Protein AF-A0A5J4UL37-F1 (afdb_monomer_lite)

Sequence (236 aa):
YCIISGSLNNEKTLLFTPEIQSITAKGNKDKTGIDVELKGKSLFKCGKLFLIVSLKLQSAKNNDITSKEYPLEDVAQTWDDEETVLATIQEDDLVKKGAKLSVSVRAEIKDGSHQDAEIIGGGKNTADVEGFGKGGVTTTVLIIIIVVVVVVVLVLVIVLIIVCIYCMHKRSKVEKDESNYQAAGRSNVIESNNWDNAEQPKKKEHSSKHHYKHGQKHHKKHKKDKEMGIQKENKW

Secondary structure (DSSP, 8-state):
--------TT-SS-TT--EEEEEEEEE-TTSSSEEEEEEEE----SS-EEEEEEE--SS--S-S--EEEEEHHHHEEE--SSSEEEEEEPP-SSS-TT--EEEEEEEE-TTS-EEEPEE-TT--SEEEEES-S-----HHHHHHHHHHHHHHHHHHHHHHHHHHHHHHHHHHHHHHHHHHHHTTS---------------------------------------------------

Foldseek 3Di:
DDDQDDDDPDDPDRPQFWAWQEKEWEQPPVSQKIKMKTFTASQDPPQFKKKKKAFPDPDDDDDDCRIDIDRLNVFWPDDPDRTMTIGMGGHDPQRGALTWMKIFMWGQDPVRDTDGGHYPPPYGRMYTYHHSHDPDCPPVNVVVVVVVVVVVVVVVVVVVVVVVVVVVVVVVVVVVVVVVVVVVPDDDDDDDDDDDYDDDDDDDDDDDDDDDDDDDDDDDDDDDDDDDDDDDDDDD

Organism: NCBI:txid222440

Structure (mmCIF, N/CA/C/O backbone):
data_AF-A0A5J4UL37-F1
#
_entry.id   AF-A0A5J4UL37-F1
#
loop_
_atom_site.group_PDB
_atom_site.id
_atom_site.type_symbol
_atom_site.label_atom_id
_atom_site.label_alt_id
_atom_site.label_comp_id
_atom_site.label_asym_id
_atom_site.label_entity_id
_atom_site.label_seq_id
_atom_site.pdbx_PDB_ins_code
_atom_site.Cartn_x
_atom_site.Cartn_y
_atom_site.Cartn_z
_atom_site.occupancy
_atom_site.B_iso_or_equiv
_atom_site.auth_seq_id
_atom_site.auth_comp_id
_atom_site.auth_asym_id
_atom_site.auth_atom_id
_atom_site.pdbx_PDB_model_num
ATOM 1 N N . TYR A 1 1 ? 7.524 -5.129 -27.071 1.00 47.97 1 TYR A N 1
ATOM 2 C CA . TYR A 1 1 ? 8.971 -5.345 -26.872 1.00 47.97 1 TYR A CA 1
ATOM 3 C C . TYR A 1 1 ? 9.606 -3.980 -26.660 1.00 47.97 1 TYR A C 1
ATOM 5 O O . TYR A 1 1 ? 9.586 -3.178 -27.586 1.00 47.97 1 TYR A O 1
ATOM 13 N N . CYS A 1 2 ? 10.053 -3.664 -25.443 1.00 55.97 2 CYS A N 1
ATOM 14 C CA . CYS A 1 2 ? 10.704 -2.386 -25.154 1.00 55.97 2 CYS A CA 1
ATOM 15 C C . CYS A 1 2 ? 12.216 -2.542 -25.360 1.00 55.97 2 CYS A C 1
ATOM 17 O O . CYS A 1 2 ? 12.867 -3.312 -24.653 1.00 55.97 2 CYS A O 1
ATOM 19 N N . ILE A 1 3 ? 12.771 -1.853 -26.358 1.00 53.84 3 ILE A N 1
ATOM 20 C CA . ILE A 1 3 ? 14.215 -1.814 -26.600 1.00 53.84 3 ILE A CA 1
ATOM 21 C C . ILE A 1 3 ? 14.728 -0.513 -25.996 1.00 53.84 3 ILE A C 1
ATOM 23 O O . ILE A 1 3 ? 14.646 0.546 -26.609 1.00 53.84 3 ILE A O 1
ATOM 27 N N . ILE A 1 4 ? 15.251 -0.602 -24.777 1.00 55.03 4 ILE A N 1
ATOM 28 C CA . ILE A 1 4 ? 15.973 0.501 -24.149 1.00 55.03 4 ILE A CA 1
ATOM 29 C C . ILE A 1 4 ? 17.402 0.466 -24.697 1.00 55.03 4 ILE A C 1
ATOM 31 O O . ILE A 1 4 ? 18.249 -0.287 -24.215 1.00 55.03 4 ILE A O 1
ATOM 35 N N . SER A 1 5 ? 17.650 1.219 -25.767 1.00 48.94 5 SER A N 1
ATOM 36 C CA . SER A 1 5 ? 18.963 1.322 -26.404 1.00 48.94 5 SER A CA 1
ATOM 37 C C . SER A 1 5 ? 19.707 2.562 -25.918 1.00 48.94 5 SER A C 1
ATOM 39 O O . SER A 1 5 ? 19.214 3.678 -26.051 1.00 48.94 5 SER A O 1
ATOM 41 N N . GLY A 1 6 ? 20.922 2.365 -25.412 1.00 49.44 6 GLY A N 1
ATOM 42 C CA . GLY A 1 6 ? 21.831 3.436 -25.028 1.00 49.44 6 GLY A CA 1
ATOM 43 C C . GLY A 1 6 ? 23.279 2.942 -25.039 1.00 49.44 6 GLY A C 1
ATOM 44 O O . GLY A 1 6 ? 23.558 1.813 -24.636 1.00 49.44 6 GLY A O 1
ATOM 45 N N . SER A 1 7 ? 24.195 3.770 -25.541 1.00 42.91 7 SER A N 1
ATOM 46 C CA . SER A 1 7 ? 25.618 3.448 -25.690 1.00 42.91 7 SER A CA 1
ATOM 47 C C . SER A 1 7 ? 26.419 3.960 -24.495 1.00 42.91 7 SER A C 1
ATOM 49 O O . SER A 1 7 ? 26.723 5.147 -24.457 1.00 42.91 7 SER A O 1
ATOM 51 N N . LEU A 1 8 ? 26.857 3.072 -23.600 1.00 47.44 8 LEU A N 1
ATOM 52 C CA . LEU A 1 8 ? 28.073 3.264 -22.802 1.00 47.44 8 LEU A CA 1
ATOM 53 C C . LEU A 1 8 ? 28.750 1.903 -22.636 1.00 47.44 8 LEU A C 1
ATOM 55 O O . LEU A 1 8 ? 28.353 1.071 -21.827 1.00 47.44 8 LEU A O 1
ATOM 59 N N . ASN A 1 9 ? 29.772 1.671 -23.452 1.00 45.62 9 ASN A N 1
ATOM 60 C CA . ASN A 1 9 ? 30.483 0.402 -23.599 1.00 45.62 9 ASN A CA 1
ATOM 61 C C . ASN A 1 9 ? 31.301 -0.013 -22.348 1.00 45.62 9 ASN A C 1
ATOM 63 O O . ASN A 1 9 ? 32.198 -0.838 -22.479 1.00 45.62 9 ASN A O 1
ATOM 67 N N . ASN A 1 10 ? 31.062 0.581 -21.164 1.00 43.81 10 ASN A N 1
ATOM 68 C CA . ASN A 1 10 ? 31.896 0.357 -19.976 1.00 43.81 10 ASN A CA 1
ATOM 69 C C . ASN A 1 10 ? 31.301 0.706 -18.590 1.00 43.81 10 ASN A C 1
ATOM 71 O O . ASN A 1 10 ? 32.044 0.661 -17.612 1.00 43.81 10 ASN A O 1
ATOM 75 N N . GLU A 1 11 ? 30.006 1.015 -18.443 1.00 45.88 11 GLU A N 1
ATOM 76 C CA . GLU A 1 11 ? 29.417 1.297 -17.116 1.00 45.88 11 GLU A CA 1
ATOM 77 C C . GLU A 1 11 ? 28.340 0.273 -16.723 1.00 45.88 11 GLU A C 1
ATOM 79 O O . GLU A 1 11 ? 27.574 -0.218 -17.552 1.00 45.88 11 GLU A O 1
ATOM 84 N N . LYS A 1 12 ? 28.326 -0.105 -15.434 1.00 49.06 12 LYS A N 1
ATOM 85 C CA . LYS A 1 12 ? 27.446 -1.140 -14.849 1.00 49.06 12 LYS A CA 1
ATOM 86 C C . LYS A 1 12 ? 25.960 -0.763 -14.841 1.00 49.06 12 LYS A C 1
ATOM 88 O O . LYS A 1 12 ? 25.127 -1.616 -14.543 1.00 49.06 12 LYS A O 1
ATOM 93 N N . THR A 1 13 ? 25.628 0.479 -15.153 1.00 46.44 13 THR A N 1
ATOM 94 C CA . THR A 1 13 ? 24.283 1.043 -15.092 1.00 46.44 13 THR A CA 1
ATOM 95 C C . THR A 1 13 ? 23.696 1.137 -16.496 1.00 46.44 13 THR A C 1
ATOM 97 O O . THR A 1 13 ? 24.298 1.671 -17.426 1.00 46.44 13 THR A O 1
ATOM 100 N N . LEU A 1 14 ? 22.503 0.569 -16.676 1.00 53.59 14 LEU A N 1
ATOM 101 C CA . LEU A 1 14 ? 21.686 0.846 -17.852 1.00 53.59 14 LEU A CA 1
ATOM 102 C C . LEU A 1 14 ? 21.426 2.360 -17.887 1.00 53.59 14 LEU A C 1
ATOM 104 O O . LEU A 1 14 ? 21.155 2.952 -16.850 1.00 53.59 14 LEU A O 1
ATOM 108 N N . LEU A 1 15 ? 21.465 2.985 -19.067 1.00 57.72 15 LEU A N 1
ATOM 109 C CA . LEU A 1 15 ? 21.210 4.431 -19.227 1.00 57.72 15 LEU A CA 1
ATOM 110 C C . LEU A 1 15 ? 19.824 4.888 -18.722 1.00 57.72 15 LEU A C 1
ATOM 112 O O . LEU A 1 15 ? 19.568 6.082 -18.650 1.00 57.72 15 LEU A O 1
ATOM 116 N N . PHE A 1 16 ? 18.948 3.945 -18.367 1.00 66.25 16 PHE A N 1
ATOM 117 C CA . PHE A 1 16 ? 17.585 4.179 -17.903 1.00 66.25 16 PHE A CA 1
ATOM 118 C C . PHE A 1 16 ? 17.247 3.228 -16.746 1.00 66.25 16 PHE A C 1
ATOM 120 O O . PHE A 1 16 ? 16.324 2.417 -16.836 1.00 66.25 16 PHE A O 1
ATOM 127 N N . THR A 1 17 ? 18.050 3.264 -15.680 1.00 76.12 17 THR A N 1
ATOM 128 C CA . THR A 1 17 ? 17.689 2.610 -14.417 1.00 76.12 17 THR A CA 1
ATOM 129 C C . THR A 1 17 ? 16.525 3.384 -13.783 1.00 76.12 17 THR A C 1
ATOM 131 O O . THR A 1 17 ? 16.619 4.607 -13.667 1.00 76.12 17 THR A O 1
ATOM 134 N N . PRO A 1 18 ? 15.422 2.720 -13.398 1.00 85.25 18 PRO A N 1
ATOM 135 C CA . PRO A 1 18 ? 14.328 3.381 -12.700 1.00 85.25 18 PRO A CA 1
ATOM 136 C C . PRO A 1 18 ? 14.803 3.848 -11.322 1.00 85.25 18 PRO A C 1
ATOM 138 O O . PRO A 1 18 ? 15.295 3.059 -10.513 1.00 85.25 18 PRO A O 1
ATOM 141 N N . GLU A 1 19 ? 14.625 5.137 -11.064 1.00 88.00 19 GLU A N 1
ATOM 142 C CA . GLU A 1 19 ? 15.044 5.800 -9.835 1.00 88.00 19 GLU A CA 1
ATOM 143 C C . GLU A 1 19 ? 13.814 6.121 -8.991 1.00 88.00 19 GLU A C 1
ATOM 145 O O . GLU A 1 19 ? 12.993 6.960 -9.354 1.00 88.00 19 GLU A O 1
ATOM 150 N N . ILE A 1 20 ? 13.675 5.472 -7.841 1.00 91.56 20 ILE A N 1
ATOM 151 C CA . ILE A 1 20 ? 12.533 5.639 -6.952 1.00 91.56 20 ILE A CA 1
ATOM 152 C C . ILE A 1 20 ? 12.797 6.776 -5.970 1.00 91.56 20 ILE A C 1
ATOM 154 O O . ILE A 1 20 ? 13.719 6.741 -5.152 1.00 91.56 20 ILE A O 1
ATOM 158 N N . GLN A 1 21 ? 11.936 7.786 -6.016 1.00 92.88 21 GLN A N 1
ATOM 159 C CA . GLN A 1 21 ? 11.920 8.881 -5.054 1.00 92.88 21 GLN A CA 1
ATOM 160 C C . GLN A 1 21 ? 11.052 8.533 -3.845 1.00 92.88 21 GLN A C 1
ATOM 162 O O . GLN A 1 21 ? 11.443 8.743 -2.696 1.00 92.88 21 GLN A O 1
ATOM 167 N N . SER A 1 22 ? 9.854 8.003 -4.088 1.00 92.94 22 SER A N 1
ATOM 168 C CA . SER A 1 22 ? 8.949 7.605 -3.016 1.00 92.94 22 SER A CA 1
ATOM 169 C C . SER A 1 22 ? 7.975 6.535 -3.469 1.00 92.94 22 SER A C 1
ATOM 171 O O . SER A 1 22 ? 7.549 6.505 -4.619 1.00 92.94 22 SER A O 1
ATOM 173 N N . ILE A 1 23 ? 7.590 5.695 -2.518 1.00 95.25 23 ILE A N 1
ATOM 174 C CA . ILE A 1 23 ? 6.468 4.777 -2.633 1.00 95.25 23 ILE A CA 1
ATOM 175 C C . ILE A 1 23 ? 5.531 5.022 -1.455 1.00 95.25 23 ILE A C 1
ATOM 177 O O . ILE A 1 23 ? 5.975 5.189 -0.315 1.00 95.25 23 ILE A O 1
ATOM 181 N N . THR A 1 24 ? 4.230 5.020 -1.720 1.00 94.81 24 THR A N 1
ATOM 182 C CA . THR A 1 24 ? 3.205 4.923 -0.681 1.00 94.81 24 THR A CA 1
ATOM 183 C C . THR A 1 24 ? 2.296 3.740 -0.974 1.00 94.81 24 THR A C 1
ATOM 185 O O . THR A 1 24 ? 2.031 3.431 -2.132 1.00 94.81 24 THR A O 1
ATOM 188 N N . ALA A 1 25 ? 1.851 3.055 0.078 1.00 94.50 25 ALA A N 1
ATOM 189 C CA . ALA A 1 25 ? 0.970 1.903 -0.034 1.00 94.50 25 ALA A CA 1
ATOM 190 C C . ALA A 1 25 ? -0.155 2.020 0.997 1.00 94.50 25 ALA A C 1
ATOM 192 O O . ALA A 1 25 ? 0.091 2.154 2.198 1.00 94.50 25 ALA A O 1
ATOM 193 N N . LYS A 1 26 ? -1.403 1.982 0.534 1.00 93.31 26 LYS A N 1
ATOM 194 C CA . LYS A 1 26 ? -2.593 2.118 1.378 1.00 93.31 26 LYS A CA 1
ATOM 195 C C . LYS A 1 26 ? -3.587 1.026 1.034 1.00 93.31 26 LYS A C 1
ATOM 197 O O . LYS A 1 26 ? -3.738 0.667 -0.122 1.00 93.31 26 LYS A O 1
ATOM 202 N N . GLY A 1 27 ? -4.292 0.507 2.028 1.00 90.75 27 GLY A N 1
ATOM 203 C CA . GLY A 1 27 ? -5.452 -0.335 1.780 1.00 90.75 27 GLY A CA 1
ATOM 204 C C . GLY A 1 27 ? -6.490 0.451 0.981 1.00 90.75 27 GLY A C 1
ATOM 205 O O . GLY A 1 27 ? -6.774 1.605 1.317 1.00 90.75 27 GLY A O 1
ATOM 206 N N . ASN A 1 28 ? -7.053 -0.179 -0.047 1.00 86.31 28 ASN A N 1
ATOM 207 C CA . ASN A 1 28 ? -8.125 0.394 -0.853 1.00 86.31 28 ASN A CA 1
ATOM 208 C C . ASN A 1 28 ? -9.377 0.683 0.005 1.00 86.31 28 ASN A C 1
ATOM 210 O O . ASN A 1 28 ? -9.437 0.350 1.194 1.00 86.31 28 ASN A O 1
ATOM 214 N N . LYS A 1 29 ? -10.410 1.299 -0.584 1.00 83.81 29 LYS A N 1
ATOM 215 C CA . LYS A 1 29 ? -11.636 1.703 0.142 1.00 83.81 29 LYS A CA 1
ATOM 216 C C . LYS A 1 29 ? -12.253 0.569 0.975 1.00 83.81 29 LYS A C 1
ATOM 218 O O . LYS A 1 29 ? -12.657 0.803 2.116 1.00 83.81 29 LYS A O 1
ATOM 223 N N . ASP A 1 30 ? -12.252 -0.650 0.441 1.00 79.62 30 ASP A N 1
ATOM 224 C CA . ASP A 1 30 ? -12.818 -1.839 1.092 1.00 79.62 30 ASP A CA 1
ATOM 225 C C . ASP A 1 30 ? -11.850 -2.520 2.074 1.00 79.62 30 ASP A C 1
ATOM 227 O O . ASP A 1 30 ? -12.243 -3.376 2.878 1.00 79.62 30 ASP A O 1
ATOM 231 N N . LYS A 1 31 ? -10.588 -2.074 2.085 1.00 81.56 31 LYS A N 1
ATOM 232 C CA . LYS A 1 31 ? -9.477 -2.614 2.873 1.00 81.56 31 LYS A CA 1
ATOM 233 C C . LYS A 1 31 ? -9.237 -4.091 2.589 1.00 81.56 31 LYS A C 1
ATOM 235 O O . LYS A 1 31 ? -8.896 -4.842 3.505 1.00 81.56 31 LYS A O 1
ATOM 240 N N . THR A 1 32 ? -9.407 -4.489 1.337 1.00 84.81 32 THR A N 1
ATOM 241 C CA . THR A 1 32 ? -9.150 -5.845 0.843 1.00 84.81 32 THR A CA 1
ATOM 242 C C . THR A 1 32 ? -7.987 -5.884 -0.147 1.00 84.81 32 THR A C 1
ATOM 244 O O . THR A 1 32 ? -7.226 -6.839 -0.119 1.00 84.81 32 THR A O 1
ATOM 247 N N . GLY A 1 33 ? -7.786 -4.816 -0.926 1.00 91.06 33 GLY A N 1
ATOM 248 C CA . GLY A 1 33 ? -6.657 -4.616 -1.844 1.00 91.06 33 GLY A CA 1
ATOM 249 C C . GLY A 1 33 ? -5.735 -3.466 -1.421 1.00 91.06 33 GLY A C 1
ATOM 250 O O . GLY A 1 33 ? -5.982 -2.808 -0.408 1.00 91.06 33 GLY A O 1
ATOM 251 N N . ILE A 1 34 ? -4.679 -3.211 -2.194 1.00 94.50 34 ILE A N 1
ATOM 252 C CA . ILE A 1 34 ? -3.664 -2.175 -1.941 1.00 94.50 34 ILE A CA 1
ATOM 253 C C . ILE A 1 34 ? -3.646 -1.189 -3.104 1.00 94.50 34 ILE A C 1
ATOM 255 O O . ILE A 1 34 ? -3.433 -1.600 -4.238 1.00 94.50 34 ILE A O 1
ATOM 259 N N . ASP A 1 35 ? -3.777 0.097 -2.807 1.00 95.81 35 ASP A N 1
ATOM 260 C CA . ASP A 1 35 ? -3.468 1.192 -3.718 1.00 95.81 35 ASP A CA 1
ATOM 261 C C . ASP A 1 35 ? -2.029 1.662 -3.465 1.00 95.81 35 ASP A C 1
ATOM 263 O O . ASP A 1 35 ? -1.637 1.954 -2.327 1.00 95.81 35 ASP A O 1
ATOM 267 N N . VAL A 1 36 ? -1.233 1.702 -4.529 1.00 96.44 36 VAL A N 1
ATOM 268 C CA . VAL A 1 36 ? 0.184 2.063 -4.524 1.00 96.44 36 VAL A CA 1
ATOM 269 C C . VAL A 1 36 ? 0.382 3.297 -5.392 1.00 96.44 36 VAL A C 1
ATOM 271 O O . VAL A 1 36 ? -0.045 3.331 -6.542 1.00 96.44 36 VAL A O 1
ATOM 274 N N . GLU A 1 37 ? 1.061 4.298 -4.843 1.00 95.75 37 GLU A N 1
ATOM 275 C CA . GLU A 1 37 ? 1.539 5.466 -5.586 1.00 95.75 37 GLU A CA 1
ATOM 276 C C . GLU A 1 37 ? 3.065 5.432 -5.579 1.00 95.75 37 GLU A C 1
ATOM 278 O O . GLU A 1 37 ? 3.693 5.459 -4.514 1.00 95.75 37 GLU A O 1
ATOM 283 N N . LEU A 1 38 ? 3.648 5.351 -6.771 1.00 94.50 38 LEU A N 1
ATOM 284 C CA . LEU A 1 38 ? 5.082 5.351 -7.001 1.00 94.50 38 LEU A CA 1
ATOM 285 C C . LEU A 1 38 ? 5.480 6.665 -7.664 1.00 94.50 38 LEU A C 1
ATOM 287 O O . LEU A 1 38 ? 4.873 7.050 -8.658 1.00 94.50 38 LEU A O 1
ATOM 291 N N . LYS A 1 39 ? 6.513 7.322 -7.135 1.00 94.12 39 LYS A N 1
ATOM 292 C CA . LYS A 1 39 ? 7.131 8.504 -7.743 1.00 94.12 39 LYS A CA 1
ATOM 293 C C . LYS A 1 39 ? 8.617 8.299 -7.927 1.00 94.12 39 LYS A C 1
ATOM 295 O O . LYS A 1 39 ? 9.287 7.759 -7.040 1.00 94.12 39 LYS A O 1
ATOM 300 N N . GLY A 1 40 ? 9.138 8.769 -9.044 1.00 91.62 40 GLY A N 1
ATOM 301 C CA . GLY A 1 40 ? 10.515 8.541 -9.424 1.00 91.62 40 GLY A CA 1
ATOM 302 C C . GLY A 1 40 ? 10.901 9.237 -10.715 1.00 91.62 40 GLY A C 1
ATOM 303 O O . GLY A 1 40 ? 10.265 10.194 -11.141 1.00 91.62 40 GLY A O 1
ATOM 304 N N . LYS A 1 41 ? 11.974 8.742 -11.316 1.00 88.50 41 LYS A N 1
ATOM 305 C CA . LYS A 1 41 ? 12.407 9.085 -12.667 1.00 88.50 41 LYS A CA 1
ATOM 306 C C . LYS A 1 41 ? 12.608 7.806 -13.451 1.00 88.50 41 LYS A C 1
ATOM 308 O O . LYS A 1 41 ? 12.917 6.762 -12.869 1.00 88.50 41 LYS A O 1
ATOM 313 N N . SER A 1 42 ? 12.494 7.904 -14.771 1.00 87.31 42 SER A N 1
ATOM 314 C CA . SER A 1 42 ? 12.721 6.767 -15.662 1.00 87.31 42 SER A CA 1
ATOM 315 C C . SER A 1 42 ? 11.799 5.580 -15.343 1.00 87.31 42 SER A C 1
ATOM 317 O O . SER A 1 42 ? 12.192 4.422 -15.499 1.00 87.31 42 SER A O 1
ATOM 319 N N . LEU A 1 43 ? 10.571 5.842 -14.875 1.00 87.00 43 LEU A N 1
ATOM 320 C CA . LEU A 1 43 ? 9.556 4.815 -14.641 1.00 87.00 43 LEU A CA 1
ATOM 321 C C . LEU A 1 43 ? 8.933 4.424 -15.981 1.00 87.00 43 LEU A C 1
ATOM 323 O O . LEU A 1 43 ? 7.780 4.719 -16.256 1.00 87.00 43 LEU A O 1
ATOM 327 N N . PHE A 1 44 ? 9.703 3.800 -16.864 1.00 83.25 44 PHE A N 1
ATOM 328 C CA . PHE A 1 44 ? 9.209 3.422 -18.183 1.00 83.25 44 PHE A CA 1
ATOM 329 C C . PHE A 1 44 ? 8.319 2.180 -18.103 1.00 83.25 44 PHE A C 1
ATOM 331 O O . PHE A 1 44 ? 8.706 1.168 -17.508 1.00 83.25 44 PHE A O 1
ATOM 338 N N . LYS A 1 45 ? 7.171 2.216 -18.790 1.00 81.19 45 LYS A N 1
ATOM 339 C CA . LYS A 1 45 ? 6.284 1.062 -19.001 1.00 81.19 45 LYS A CA 1
ATOM 340 C C . LYS A 1 45 ? 6.912 0.068 -19.989 1.00 81.19 45 LYS A C 1
ATOM 342 O O . LYS A 1 45 ? 6.611 0.056 -21.183 1.00 81.19 45 LYS A O 1
ATOM 347 N N . CYS A 1 46 ? 7.911 -0.663 -19.500 1.00 77.44 46 CYS A N 1
ATOM 348 C CA . CYS A 1 46 ? 8.781 -1.530 -20.294 1.00 77.44 46 CYS A CA 1
ATOM 349 C C . CYS A 1 46 ? 8.824 -2.995 -19.830 1.00 77.44 46 CYS A C 1
ATOM 351 O O . CYS A 1 46 ? 9.662 -3.756 -20.316 1.00 77.44 46 CYS A O 1
ATOM 353 N N . GLY A 1 47 ? 7.951 -3.378 -18.902 1.00 74.88 47 GLY A N 1
ATOM 354 C CA . GLY A 1 47 ? 7.795 -4.737 -18.384 1.00 74.88 47 GLY A CA 1
ATOM 355 C C . GLY A 1 47 ? 8.826 -5.131 -17.334 1.00 74.88 47 GLY A C 1
ATOM 356 O O . GLY A 1 47 ? 8.842 -6.276 -16.911 1.00 74.88 47 GLY A O 1
ATOM 357 N N . LYS A 1 48 ? 9.691 -4.201 -16.915 1.00 83.25 48 LYS A N 1
ATOM 358 C CA . LYS A 1 48 ? 10.845 -4.492 -16.050 1.00 83.25 48 LYS A CA 1
ATOM 359 C C . LYS A 1 48 ? 10.658 -4.087 -14.597 1.00 83.25 48 LYS A C 1
ATOM 361 O O . LYS A 1 48 ? 11.619 -4.143 -13.841 1.00 83.25 48 LYS A O 1
ATOM 366 N N . LEU A 1 49 ? 9.478 -3.611 -14.212 1.00 90.69 49 LEU A N 1
ATOM 367 C CA . LEU A 1 49 ? 9.194 -3.164 -12.851 1.00 90.69 49 LEU A CA 1
ATOM 368 C C . LEU A 1 49 ? 8.176 -4.081 -12.191 1.00 90.69 49 LEU A C 1
ATOM 370 O O . LEU A 1 49 ? 7.152 -4.422 -12.783 1.00 90.69 49 LEU A O 1
ATOM 374 N N . PHE A 1 50 ? 8.451 -4.418 -10.938 1.00 94.25 50 PHE A N 1
ATOM 375 C CA . PHE A 1 50 ? 7.668 -5.349 -10.144 1.00 94.25 50 PHE A CA 1
ATOM 376 C C . PHE A 1 50 ? 7.422 -4.780 -8.750 1.00 94.25 50 PHE A C 1
ATOM 378 O O . PHE A 1 50 ? 8.301 -4.166 -8.139 1.00 94.25 50 PHE A O 1
ATOM 385 N N . LEU A 1 51 ? 6.221 -5.009 -8.227 1.00 95.88 51 LEU A N 1
ATOM 386 C CA . LEU A 1 51 ? 5.888 -4.781 -6.828 1.00 95.88 51 LEU A CA 1
ATOM 387 C C . LEU A 1 51 ? 6.007 -6.103 -6.076 1.00 95.88 51 LEU A C 1
ATOM 389 O O . LEU A 1 51 ? 5.364 -7.089 -6.428 1.00 95.88 51 LEU A O 1
ATOM 393 N N . ILE A 1 52 ? 6.796 -6.118 -5.008 1.00 94.38 52 ILE A N 1
ATOM 394 C CA . ILE A 1 52 ? 6.889 -7.250 -4.090 1.00 94.38 52 ILE A CA 1
ATOM 395 C C . ILE A 1 52 ? 6.084 -6.915 -2.848 1.00 94.38 52 ILE A C 1
ATOM 397 O O . ILE A 1 52 ? 6.467 -6.052 -2.058 1.00 94.38 52 ILE A O 1
ATOM 401 N N . VAL A 1 53 ? 4.979 -7.622 -2.645 1.00 94.19 53 VAL A N 1
ATOM 402 C CA . VAL A 1 53 ? 4.215 -7.537 -1.401 1.00 94.19 53 VAL A CA 1
ATOM 403 C C . VAL A 1 53 ? 4.715 -8.617 -0.463 1.00 94.19 53 VAL A C 1
ATOM 405 O O . VAL A 1 53 ? 4.819 -9.769 -0.864 1.00 94.19 53 VAL A O 1
ATOM 408 N N . SER A 1 54 ? 5.019 -8.266 0.784 1.00 90.94 54 SER A N 1
ATOM 409 C CA . SER A 1 54 ? 5.511 -9.199 1.801 1.00 90.94 54 SER A CA 1
ATOM 410 C C . SER A 1 54 ? 4.744 -9.069 3.111 1.00 90.94 54 SER A C 1
ATOM 412 O O . SER A 1 54 ? 4.390 -7.965 3.526 1.00 90.94 54 SER A O 1
ATOM 414 N N . LEU A 1 55 ? 4.529 -10.187 3.803 1.00 88.88 55 LEU A N 1
ATOM 415 C CA . LEU A 1 55 ? 4.012 -10.201 5.168 1.00 88.88 55 LEU A CA 1
ATOM 416 C C . LEU A 1 55 ? 5.095 -9.776 6.158 1.00 88.88 55 LEU A C 1
ATOM 418 O O . LEU A 1 55 ? 6.140 -10.414 6.287 1.00 88.88 55 LEU A O 1
ATOM 422 N N . LYS A 1 56 ? 4.795 -8.760 6.967 1.00 80.31 56 LYS A N 1
ATOM 423 C CA . LYS A 1 56 ? 5.588 -8.430 8.153 1.00 80.31 56 LYS A CA 1
ATOM 424 C C . LYS A 1 56 ? 5.220 -9.375 9.301 1.00 80.31 56 LYS A C 1
ATOM 426 O O . LYS A 1 56 ? 4.489 -8.991 10.218 1.00 80.31 56 LYS A O 1
ATOM 431 N N . LEU A 1 57 ? 5.691 -10.627 9.272 1.00 68.56 57 LEU A N 1
ATOM 432 C CA . LEU A 1 57 ? 5.602 -11.500 10.451 1.00 68.56 57 LEU A CA 1
ATOM 433 C C . LEU A 1 57 ? 6.543 -10.985 11.550 1.00 68.56 57 LEU A C 1
ATOM 435 O O . LEU A 1 57 ? 7.743 -10.853 11.344 1.00 68.56 57 LEU A O 1
ATOM 439 N N . GLN A 1 58 ? 6.009 -10.766 12.754 1.00 54.41 58 GLN A N 1
ATOM 440 C CA . GLN A 1 58 ? 6.815 -10.464 13.946 1.00 54.41 58 GLN A CA 1
ATOM 441 C C . GLN A 1 58 ? 7.489 -11.704 14.563 1.00 54.41 58 GLN A C 1
ATOM 443 O O . GLN A 1 58 ? 8.266 -11.569 15.502 1.00 54.41 58 GLN A O 1
ATOM 448 N N . SER A 1 59 ? 7.222 -12.917 14.073 1.00 51.53 59 SER A N 1
ATOM 449 C CA . SER A 1 59 ? 7.914 -14.141 14.497 1.00 51.53 59 SER A CA 1
ATOM 450 C C . SER A 1 59 ? 7.710 -15.234 13.454 1.00 51.53 59 SER A C 1
ATOM 452 O O . SER A 1 59 ? 6.610 -15.763 13.316 1.00 51.53 59 SER A O 1
ATOM 454 N N . ALA A 1 60 ? 8.763 -15.552 12.708 1.00 44.56 60 ALA A N 1
ATOM 455 C CA . ALA A 1 60 ? 8.755 -16.600 11.700 1.00 44.56 60 ALA A CA 1
ATOM 456 C C . ALA A 1 60 ? 8.539 -17.979 12.345 1.00 44.56 60 ALA A C 1
ATOM 458 O O . ALA A 1 60 ? 9.395 -18.484 13.072 1.00 44.56 60 ALA A O 1
ATOM 459 N N . LYS A 1 61 ? 7.404 -18.612 12.046 1.00 46.38 61 LYS A N 1
ATOM 460 C CA . LYS A 1 61 ? 7.275 -20.069 12.073 1.00 46.38 61 LYS A CA 1
ATOM 461 C C . LYS A 1 61 ? 6.628 -20.529 10.768 1.00 46.38 61 LYS A C 1
ATOM 463 O O . LYS A 1 61 ? 5.429 -20.380 10.606 1.00 46.38 61 LYS A O 1
ATOM 468 N N . ASN A 1 62 ? 7.472 -21.151 9.943 1.00 52.16 62 ASN A N 1
ATOM 469 C CA . ASN A 1 62 ? 7.194 -22.124 8.882 1.00 52.16 62 ASN A CA 1
ATOM 470 C C . ASN A 1 62 ? 6.492 -21.670 7.584 1.00 52.16 62 ASN A C 1
ATOM 472 O O . ASN A 1 62 ? 5.347 -21.249 7.614 1.00 52.16 62 ASN A O 1
ATOM 476 N N . ASN A 1 63 ? 7.203 -21.880 6.464 1.00 51.22 63 ASN A N 1
ATOM 477 C CA . ASN A 1 63 ? 6.795 -22.239 5.089 1.00 51.22 63 ASN A CA 1
ATOM 478 C C . ASN A 1 63 ? 5.556 -21.633 4.392 1.00 51.22 63 ASN A C 1
ATOM 480 O O . ASN A 1 63 ? 5.265 -22.055 3.275 1.00 51.22 63 ASN A O 1
ATOM 484 N N . ASP A 1 64 ? 4.865 -20.646 4.951 1.00 57.84 64 ASP A N 1
ATOM 485 C CA . ASP A 1 64 ? 3.843 -19.905 4.204 1.00 57.84 64 ASP A CA 1
ATOM 486 C C . ASP A 1 64 ? 4.479 -18.961 3.173 1.00 57.84 64 ASP A C 1
ATOM 488 O O . ASP A 1 64 ? 5.592 -18.471 3.373 1.00 57.84 64 ASP A O 1
ATOM 492 N N . ILE A 1 65 ? 3.764 -18.696 2.072 1.00 61.62 65 ILE A N 1
ATOM 493 C CA . ILE A 1 65 ? 4.135 -17.688 1.067 1.00 61.62 65 ILE A CA 1
ATOM 494 C C . ILE A 1 65 ? 4.287 -16.345 1.792 1.00 61.62 65 ILE A C 1
ATOM 496 O O . ILE A 1 65 ? 3.307 -15.697 2.156 1.00 61.62 65 ILE A O 1
ATOM 500 N N . THR A 1 66 ? 5.531 -15.949 2.062 1.00 81.81 66 THR A N 1
ATOM 501 C CA . THR A 1 66 ? 5.848 -14.728 2.814 1.00 81.81 66 THR A CA 1
ATOM 502 C C . THR A 1 66 ? 5.833 -13.491 1.932 1.00 81.81 66 THR A C 1
ATOM 504 O O . THR A 1 66 ? 5.736 -12.382 2.458 1.00 81.81 66 THR A O 1
ATOM 507 N N . SER A 1 67 ? 5.900 -13.674 0.613 1.00 89.44 67 SER A N 1
ATOM 508 C CA . SER A 1 67 ? 5.851 -12.609 -0.375 1.00 89.44 67 SER A CA 1
ATOM 509 C C . SER A 1 67 ? 5.263 -13.071 -1.707 1.00 89.44 67 SER A C 1
ATOM 511 O O . SER A 1 67 ? 5.318 -14.250 -2.053 1.00 89.44 67 SER A O 1
ATOM 513 N N . LYS A 1 68 ? 4.709 -12.126 -2.465 1.00 93.06 68 LYS A N 1
ATOM 514 C CA . LYS A 1 68 ? 4.214 -12.327 -3.826 1.00 93.06 68 LYS A CA 1
ATOM 515 C C . LYS A 1 68 ? 4.635 -11.154 -4.698 1.00 93.06 68 LYS A C 1
ATOM 517 O O . LYS A 1 68 ? 4.680 -10.012 -4.239 1.00 93.06 68 LYS A O 1
ATOM 522 N N . GLU A 1 69 ? 4.967 -11.472 -5.937 1.00 93.88 69 GLU A N 1
ATOM 523 C CA . GLU A 1 69 ? 5.404 -10.528 -6.953 1.00 93.88 69 GLU A CA 1
ATOM 524 C C . GLU A 1 69 ? 4.255 -10.189 -7.901 1.00 93.88 69 GLU A C 1
ATOM 526 O O . GLU A 1 69 ? 3.478 -11.065 -8.287 1.00 93.88 69 GLU A O 1
ATOM 531 N N . TYR A 1 70 ? 4.158 -8.911 -8.257 1.00 94.88 70 TYR A N 1
ATOM 532 C CA . TYR A 1 70 ? 3.160 -8.373 -9.169 1.00 94.88 70 TYR A CA 1
ATOM 533 C C . TYR A 1 70 ? 3.886 -7.548 -10.229 1.00 94.88 70 TYR A C 1
ATOM 535 O O . TYR A 1 70 ? 4.511 -6.543 -9.871 1.00 94.88 70 TYR A O 1
ATOM 543 N N . PRO A 1 71 ? 3.821 -7.931 -11.513 1.00 94.25 71 PRO A N 1
ATOM 544 C CA . PRO A 1 71 ? 4.297 -7.076 -12.591 1.00 94.25 71 PRO A CA 1
ATOM 545 C C . PRO A 1 71 ? 3.572 -5.735 -12.511 1.00 94.25 71 PRO A C 1
ATOM 547 O O . PRO A 1 71 ? 2.342 -5.696 -12.473 1.00 94.25 71 PRO A O 1
ATOM 550 N N . LEU A 1 72 ? 4.317 -4.629 -12.457 1.00 93.25 72 LEU A N 1
ATOM 551 C CA . LEU A 1 72 ? 3.720 -3.305 -12.264 1.00 93.25 72 LEU A CA 1
ATOM 552 C C . LEU A 1 72 ? 2.750 -2.965 -13.405 1.00 93.25 72 LEU A C 1
ATOM 554 O O . LEU A 1 72 ? 1.756 -2.289 -13.177 1.00 93.25 72 LEU A O 1
ATOM 558 N N . GLU A 1 73 ? 2.994 -3.480 -14.611 1.00 91.62 73 GLU A N 1
ATOM 559 C CA . GLU A 1 73 ? 2.131 -3.269 -15.779 1.00 91.62 73 GLU A CA 1
ATOM 560 C C . GLU A 1 73 ? 0.745 -3.900 -15.648 1.00 91.62 73 GLU A C 1
ATOM 562 O O . GLU A 1 73 ? -0.214 -3.349 -16.187 1.00 91.62 73 GLU A O 1
ATOM 567 N N . ASP A 1 74 ? 0.635 -5.012 -14.919 1.00 93.44 74 ASP A N 1
ATOM 568 C CA . ASP A 1 74 ? -0.625 -5.741 -14.746 1.00 93.44 74 ASP A CA 1
ATOM 569 C C . ASP A 1 74 ? -1.533 -5.065 -13.715 1.00 93.44 74 ASP A C 1
ATOM 571 O O . ASP A 1 74 ? -2.756 -5.204 -13.758 1.00 93.44 74 ASP A O 1
ATOM 575 N N . VAL A 1 75 ? -0.930 -4.343 -12.768 1.00 94.38 75 VAL A N 1
ATOM 576 C CA . VAL A 1 75 ? -1.633 -3.702 -11.649 1.00 94.38 75 VAL A CA 1
ATOM 577 C C . VAL A 1 75 ? -1.717 -2.182 -11.783 1.00 94.38 75 VAL A C 1
ATOM 579 O O . VAL A 1 75 ? -2.430 -1.549 -11.006 1.00 94.38 75 VAL A O 1
ATOM 582 N N . ALA A 1 76 ? -1.019 -1.573 -12.744 1.00 93.75 76 ALA A N 1
ATOM 583 C CA . ALA A 1 76 ? -1.063 -0.133 -12.981 1.00 93.75 76 ALA A CA 1
ATOM 584 C C . ALA A 1 76 ? -2.443 0.317 -13.487 1.00 93.75 76 ALA A C 1
ATOM 586 O O . ALA A 1 76 ? -2.953 -0.183 -14.488 1.00 93.75 76 ALA A O 1
ATOM 587 N N . GLN A 1 77 ? -3.022 1.312 -12.817 1.00 92.19 77 GLN A N 1
ATOM 588 C CA . GLN A 1 77 ? -4.217 2.017 -13.278 1.00 92.19 77 GLN A CA 1
ATOM 589 C C . GLN A 1 77 ? -3.858 3.180 -14.201 1.00 92.19 77 GLN A C 1
ATOM 591 O O . GLN A 1 77 ? -4.479 3.352 -15.247 1.00 92.19 77 GLN A O 1
ATOM 596 N N . THR A 1 78 ? -2.859 3.972 -13.807 1.00 89.75 78 THR A N 1
ATOM 597 C CA . THR A 1 78 ? -2.361 5.106 -14.590 1.00 89.75 78 THR A CA 1
ATOM 598 C C . THR A 1 78 ? -0.847 5.056 -14.624 1.00 89.75 78 THR A C 1
ATOM 600 O O . THR A 1 78 ? -0.194 4.908 -13.586 1.00 89.75 78 THR A O 1
ATOM 603 N N . TRP A 1 79 ? -0.305 5.175 -15.828 1.00 90.12 79 TRP A N 1
ATOM 604 C CA . TRP A 1 79 ? 1.127 5.142 -16.087 1.00 90.12 79 TRP A CA 1
ATOM 605 C C . TRP A 1 79 ? 1.407 5.937 -17.360 1.00 90.12 79 TRP A C 1
ATOM 607 O O . TRP A 1 79 ? 1.911 5.418 -18.356 1.00 90.12 79 TRP A O 1
ATOM 617 N N . ASP A 1 80 ? 0.950 7.183 -17.332 1.00 79.69 80 ASP A N 1
ATOM 618 C CA . ASP A 1 80 ? 0.941 8.054 -18.503 1.00 79.69 80 ASP A CA 1
ATOM 619 C C . ASP A 1 80 ? 2.200 8.925 -18.565 1.00 79.69 80 ASP A C 1
ATOM 621 O O . ASP A 1 80 ? 2.573 9.388 -19.642 1.00 79.69 80 ASP A O 1
ATOM 625 N N . ASP A 1 81 ? 2.877 9.108 -17.428 1.00 80.25 81 ASP A N 1
ATOM 626 C CA . ASP A 1 81 ? 4.154 9.800 -17.322 1.00 80.25 81 ASP A CA 1
ATOM 627 C C . ASP A 1 81 ? 5.247 8.887 -16.730 1.00 80.25 81 ASP A C 1
ATOM 629 O O . ASP A 1 81 ? 4.988 7.861 -16.097 1.00 80.25 81 ASP A O 1
ATOM 633 N N . GLU A 1 82 ? 6.505 9.232 -17.006 1.00 85.69 82 GLU A N 1
ATOM 634 C CA . GLU A 1 82 ? 7.692 8.472 -16.579 1.00 85.69 82 GLU A CA 1
ATOM 635 C C . GLU A 1 82 ? 8.118 8.814 -15.139 1.00 85.69 82 GLU A C 1
ATOM 637 O O . GLU A 1 82 ? 9.198 8.411 -14.689 1.00 85.69 82 GLU A O 1
ATOM 642 N N . GLU A 1 83 ? 7.286 9.572 -14.419 1.00 89.38 83 GLU A N 1
ATOM 643 C CA . GLU A 1 83 ? 7.581 10.108 -13.091 1.00 89.38 83 GLU A CA 1
ATOM 644 C C . GLU A 1 83 ? 6.650 9.556 -12.009 1.00 89.38 83 GLU A C 1
ATOM 646 O O . GLU A 1 83 ? 7.072 9.413 -10.863 1.00 89.38 83 GLU A O 1
ATOM 651 N N . THR A 1 84 ? 5.404 9.220 -12.349 1.00 92.31 84 THR A N 1
ATOM 652 C CA . THR A 1 84 ? 4.354 8.806 -11.419 1.00 92.31 84 THR A CA 1
ATOM 653 C C . THR A 1 84 ? 3.570 7.611 -11.956 1.00 92.31 84 THR A C 1
ATOM 655 O O . THR A 1 84 ? 3.011 7.623 -13.049 1.00 92.31 84 THR A O 1
ATOM 658 N N . VAL A 1 85 ? 3.448 6.576 -11.125 1.00 94.25 85 VAL A N 1
ATOM 659 C CA . VAL A 1 85 ? 2.639 5.389 -11.423 1.00 94.25 85 VAL A CA 1
ATOM 660 C C . VAL A 1 85 ? 1.642 5.165 -10.299 1.00 94.25 85 VAL A C 1
ATOM 662 O O . VAL A 1 85 ? 2.021 5.112 -9.126 1.00 94.25 85 VAL A O 1
ATOM 665 N N . LEU A 1 86 ? 0.367 5.000 -10.654 1.00 94.75 86 LEU A N 1
ATOM 666 C CA . LEU A 1 86 ? -0.670 4.551 -9.725 1.00 94.75 86 LEU A CA 1
ATOM 667 C C . LEU A 1 86 ? -1.020 3.107 -10.050 1.00 94.75 86 LEU A C 1
ATOM 669 O O . LEU A 1 86 ? -1.337 2.788 -11.196 1.00 94.75 86 LEU A O 1
ATOM 673 N N . ALA A 1 87 ? -0.992 2.241 -9.045 1.00 95.81 87 ALA A N 1
ATOM 674 C CA . ALA A 1 87 ? -1.290 0.825 -9.186 1.00 95.81 87 ALA A CA 1
ATOM 675 C C . ALA A 1 87 ? -2.251 0.342 -8.101 1.00 95.81 87 ALA A C 1
ATOM 677 O O . ALA A 1 87 ? -2.229 0.836 -6.976 1.00 95.81 87 ALA A O 1
ATOM 678 N N . THR A 1 88 ? -3.063 -0.661 -8.427 1.00 95.81 88 THR A N 1
ATOM 679 C CA . THR A 1 88 ? -3.945 -1.329 -7.471 1.00 95.81 88 THR A CA 1
ATOM 680 C C . THR A 1 88 ? -3.760 -2.832 -7.537 1.00 95.81 88 THR A C 1
ATOM 682 O O . THR A 1 88 ? -4.030 -3.473 -8.550 1.00 95.81 88 THR A O 1
ATOM 685 N N . ILE A 1 89 ? -3.360 -3.400 -6.406 1.00 96.12 89 ILE A N 1
ATOM 686 C CA . ILE A 1 89 ? -3.270 -4.838 -6.194 1.00 96.12 89 ILE A CA 1
ATOM 687 C C . ILE A 1 89 ? -4.585 -5.294 -5.560 1.00 96.12 89 ILE A C 1
ATOM 689 O O . ILE A 1 89 ? -4.964 -4.819 -4.487 1.00 96.12 89 ILE A O 1
ATOM 693 N N . GLN A 1 90 ? -5.298 -6.190 -6.238 1.00 93.94 90 GLN A N 1
ATOM 694 C CA . GLN A 1 90 ? -6.574 -6.725 -5.761 1.00 93.94 90 GLN A CA 1
ATOM 695 C C . GLN A 1 90 ? -6.386 -7.708 -4.597 1.00 93.94 90 GLN A C 1
ATOM 697 O O . GLN A 1 90 ? -5.272 -8.144 -4.311 1.00 93.94 90 GLN A O 1
ATOM 702 N N . GLU A 1 91 ? -7.489 -8.040 -3.924 1.00 92.31 91 GLU A N 1
ATOM 703 C CA . GLU A 1 91 ? -7.489 -9.059 -2.872 1.00 92.31 91 GLU A CA 1
ATOM 704 C C . GLU A 1 91 ? -7.066 -10.423 -3.426 1.00 92.31 91 GLU A C 1
ATOM 706 O O . GLU A 1 91 ? -7.556 -10.860 -4.470 1.00 92.31 91 GLU A O 1
ATOM 711 N N . ASP A 1 92 ? -6.184 -11.105 -2.703 1.00 90.12 92 ASP A N 1
ATOM 712 C CA . ASP A 1 92 ? -5.773 -12.469 -2.997 1.00 90.12 92 ASP A CA 1
ATOM 713 C C . ASP A 1 92 ? -5.329 -13.225 -1.731 1.00 90.12 92 ASP A C 1
ATOM 715 O O . ASP A 1 92 ? -5.585 -12.816 -0.594 1.00 90.12 92 ASP A O 1
ATOM 719 N N . ASP A 1 93 ? -4.666 -14.368 -1.918 1.00 88.88 93 ASP A N 1
ATOM 720 C CA . ASP A 1 93 ? -4.206 -15.223 -0.823 1.00 88.88 93 ASP A CA 1
ATOM 721 C C . ASP A 1 93 ? -3.287 -14.495 0.181 1.00 88.88 93 ASP A C 1
ATOM 723 O O . ASP A 1 93 ? -3.317 -14.807 1.383 1.00 88.88 93 ASP A O 1
ATOM 727 N N . LEU A 1 94 ? -2.500 -13.515 -0.287 1.00 89.25 94 LEU A N 1
ATOM 728 C CA . LEU A 1 94 ? -1.560 -12.716 0.504 1.00 89.25 94 LEU A CA 1
ATOM 729 C C . LEU A 1 94 ? -2.149 -11.350 0.887 1.00 89.25 94 LEU A C 1
ATOM 731 O O . LEU A 1 94 ? -2.061 -10.930 2.046 1.00 89.25 94 LEU A O 1
ATOM 735 N N . VAL A 1 95 ? -2.733 -10.655 -0.086 1.00 90.62 95 VAL A N 1
ATOM 736 C CA . VAL A 1 95 ? -3.302 -9.316 0.035 1.00 90.62 95 VAL A CA 1
ATOM 737 C C . VAL A 1 95 ? -4.736 -9.443 0.501 1.00 90.62 95 VAL A C 1
ATOM 739 O O . VAL A 1 95 ? -5.642 -9.655 -0.287 1.00 90.62 95 VAL A O 1
ATOM 742 N N . LYS A 1 96 ? -4.943 -9.336 1.811 1.00 87.88 96 LYS A N 1
ATOM 743 C CA . LYS A 1 96 ? -6.273 -9.439 2.411 1.00 87.88 96 LYS A CA 1
ATOM 744 C C . LYS A 1 96 ? -6.392 -8.612 3.674 1.00 87.88 96 LYS A C 1
ATOM 746 O O . LYS A 1 96 ? -5.410 -8.285 4.350 1.00 87.88 96 LYS A O 1
ATOM 751 N N . LYS A 1 97 ? -7.636 -8.316 4.034 1.00 84.88 97 LYS A N 1
ATOM 752 C CA . LYS A 1 97 ? -7.974 -7.479 5.185 1.00 84.88 97 LYS A CA 1
ATOM 753 C C . LYS A 1 97 ? -7.316 -7.964 6.478 1.00 84.88 97 LYS A C 1
ATOM 755 O O . LYS A 1 97 ? -7.430 -9.124 6.868 1.00 84.88 97 LYS A O 1
ATOM 760 N N . GLY A 1 98 ? -6.687 -7.038 7.203 1.00 79.94 98 GLY A N 1
ATOM 761 C CA . GLY A 1 98 ? -6.064 -7.307 8.502 1.00 79.94 98 GLY A CA 1
ATOM 762 C C . GLY A 1 98 ? -4.645 -7.879 8.438 1.00 79.94 98 GLY A C 1
ATOM 763 O O . GLY A 1 98 ? -4.019 -8.004 9.495 1.00 79.94 98 GLY A O 1
ATOM 764 N N . ALA A 1 99 ? -4.118 -8.186 7.248 1.00 84.31 99 ALA A N 1
ATOM 765 C CA . ALA A 1 99 ? -2.717 -8.544 7.075 1.00 84.31 99 ALA A CA 1
ATOM 766 C C . ALA A 1 99 ? -1.810 -7.319 7.291 1.00 84.31 99 ALA A C 1
ATOM 768 O O . ALA A 1 99 ? -2.127 -6.202 6.881 1.00 84.31 99 ALA A O 1
ATOM 769 N N . LYS A 1 100 ? -0.664 -7.527 7.950 1.00 88.75 100 LYS A N 1
ATOM 770 C CA . LYS A 1 100 ? 0.400 -6.517 8.038 1.00 88.75 100 LYS A CA 1
ATOM 771 C C . LYS A 1 100 ? 1.356 -6.744 6.879 1.00 88.75 100 LYS A C 1
ATOM 773 O O . LYS A 1 100 ? 2.112 -7.714 6.898 1.00 88.75 100 LYS A O 1
ATOM 778 N N . LEU A 1 101 ? 1.294 -5.866 5.889 1.00 91.31 101 LEU A N 1
ATOM 779 C CA . LEU A 1 101 ? 2.007 -6.016 4.628 1.00 91.31 101 LEU A CA 1
ATOM 780 C C . LEU A 1 101 ? 2.985 -4.858 4.420 1.00 91.31 101 LEU A C 1
ATOM 782 O O . LEU A 1 101 ? 2.784 -3.761 4.942 1.00 91.31 101 LEU A O 1
ATOM 786 N N . SER A 1 102 ? 4.026 -5.108 3.639 1.00 92.19 102 SER A N 1
ATOM 787 C CA . SER A 1 102 ? 4.883 -4.084 3.044 1.00 92.19 102 SER A CA 1
ATOM 788 C C . SER A 1 102 ? 5.011 -4.316 1.552 1.00 92.19 102 SER A C 1
ATOM 790 O O . SER A 1 102 ? 5.036 -5.464 1.116 1.00 92.19 102 SER A O 1
ATOM 792 N N . VAL A 1 103 ? 5.122 -3.235 0.794 1.00 94.94 103 VAL A N 1
ATOM 793 C CA . VAL A 1 103 ? 5.330 -3.244 -0.652 1.00 94.94 103 VAL A CA 1
ATOM 794 C C . VAL A 1 103 ? 6.711 -2.679 -0.938 1.00 94.94 103 VAL A C 1
ATOM 796 O O . VAL A 1 103 ? 7.036 -1.610 -0.424 1.00 94.94 103 VAL A O 1
ATOM 799 N N . SER A 1 104 ? 7.509 -3.369 -1.747 1.00 93.69 104 SER A N 1
ATOM 800 C CA . SER A 1 104 ? 8.781 -2.862 -2.266 1.00 93.69 104 SER A CA 1
ATOM 801 C C . SER A 1 104 ? 8.819 -2.909 -3.789 1.00 93.69 104 SER A C 1
ATOM 803 O O . SER A 1 104 ? 8.150 -3.740 -4.398 1.00 93.69 104 SER A O 1
ATOM 805 N N . VAL A 1 105 ? 9.612 -2.036 -4.405 1.00 93.44 105 VAL A N 1
ATOM 806 C CA . VAL A 1 105 ? 9.779 -1.986 -5.866 1.00 93.44 105 VAL A CA 1
ATOM 807 C C . VAL A 1 105 ? 11.066 -2.683 -6.279 1.00 93.44 105 VAL A C 1
ATOM 809 O O . VAL A 1 105 ? 12.136 -2.387 -5.740 1.00 93.44 105 VAL A O 1
ATOM 812 N N . ARG A 1 106 ? 10.967 -3.572 -7.266 1.00 91.62 106 ARG A N 1
ATOM 813 C CA . ARG A 1 106 ? 12.110 -4.226 -7.903 1.00 91.62 106 ARG A CA 1
ATOM 814 C 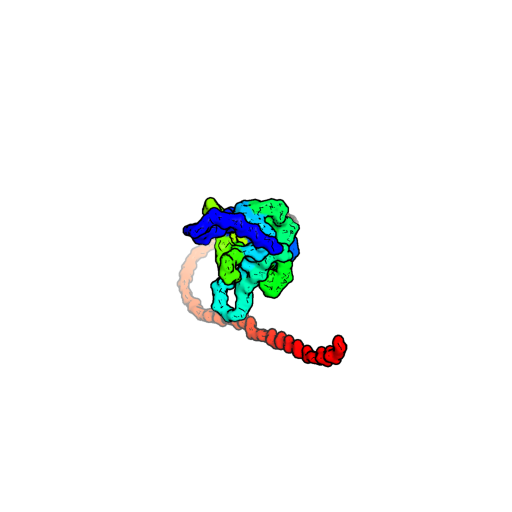C . ARG A 1 106 ? 12.142 -3.971 -9.398 1.00 91.62 106 ARG A C 1
ATOM 816 O O . ARG A 1 106 ? 11.101 -3.795 -10.026 1.00 91.62 106 ARG A O 1
ATOM 823 N N . ALA A 1 107 ? 13.351 -3.959 -9.938 1.00 88.75 107 ALA A N 1
ATOM 824 C CA . ALA A 1 107 ? 13.627 -3.872 -11.356 1.00 88.75 107 ALA A CA 1
ATOM 825 C C . ALA A 1 107 ? 14.289 -5.165 -11.853 1.00 88.75 107 ALA A C 1
ATOM 827 O O . ALA A 1 107 ? 15.154 -5.727 -11.178 1.00 88.75 107 ALA A O 1
ATOM 828 N N . GLU A 1 108 ? 13.905 -5.616 -13.042 1.00 84.25 108 GLU A N 1
ATOM 829 C CA . GLU A 1 108 ? 14.572 -6.709 -13.744 1.00 84.25 108 GLU A CA 1
ATOM 830 C C . GLU A 1 108 ? 15.878 -6.223 -14.379 1.00 84.25 108 GLU A C 1
ATOM 832 O O . GLU A 1 108 ? 15.913 -5.231 -15.118 1.00 84.25 108 GLU A O 1
ATOM 837 N N . ILE A 1 109 ? 16.967 -6.933 -14.090 1.00 80.12 109 ILE A N 1
ATOM 838 C CA . ILE A 1 109 ? 18.293 -6.667 -14.647 1.00 80.12 109 ILE A CA 1
ATOM 839 C C . ILE A 1 109 ? 18.580 -7.572 -15.856 1.00 80.12 109 ILE A C 1
ATOM 841 O O . ILE A 1 1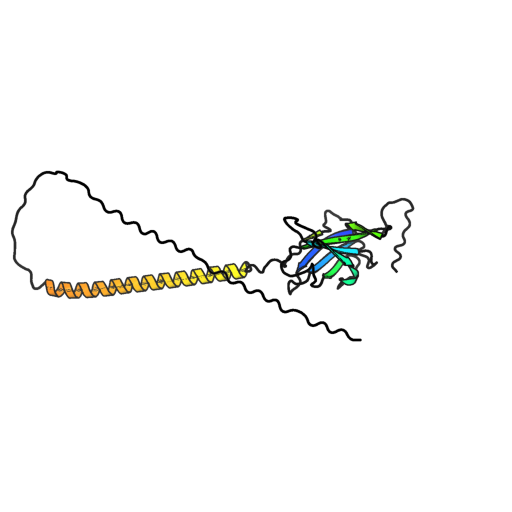09 ? 17.806 -8.455 -16.208 1.00 80.12 109 ILE A O 1
ATOM 845 N N . LYS A 1 110 ? 19.698 -7.332 -16.558 1.00 72.88 110 LYS A N 1
ATOM 846 C CA . LYS A 1 110 ? 20.008 -7.972 -17.858 1.00 72.88 110 LYS A CA 1
ATOM 847 C C . LYS A 1 110 ? 20.026 -9.509 -17.842 1.00 72.88 110 LYS A C 1
ATOM 849 O O . LYS A 1 110 ? 19.910 -10.101 -18.910 1.00 72.88 110 LYS A O 1
ATOM 854 N N . ASP A 1 111 ? 20.232 -10.131 -16.685 1.00 74.81 111 ASP A N 1
ATOM 855 C CA . ASP A 1 111 ? 20.261 -11.589 -16.520 1.00 74.81 111 ASP A CA 1
ATOM 856 C C . ASP A 1 111 ? 18.875 -12.200 -16.229 1.00 74.81 111 ASP A C 1
ATOM 858 O O . ASP A 1 111 ? 18.773 -13.414 -16.055 1.00 74.81 111 ASP A O 1
ATOM 862 N N . GLY A 1 112 ? 17.818 -11.379 -16.202 1.00 74.44 112 GLY A N 1
ATOM 863 C CA . GLY A 1 112 ? 16.449 -11.788 -15.885 1.00 74.44 112 GLY A CA 1
ATOM 864 C C . GLY A 1 112 ? 16.168 -11.920 -14.386 1.00 74.44 112 GLY A C 1
ATOM 865 O O . GLY A 1 112 ? 15.092 -12.375 -14.009 1.00 74.44 112 GLY A O 1
ATOM 866 N N . SER A 1 113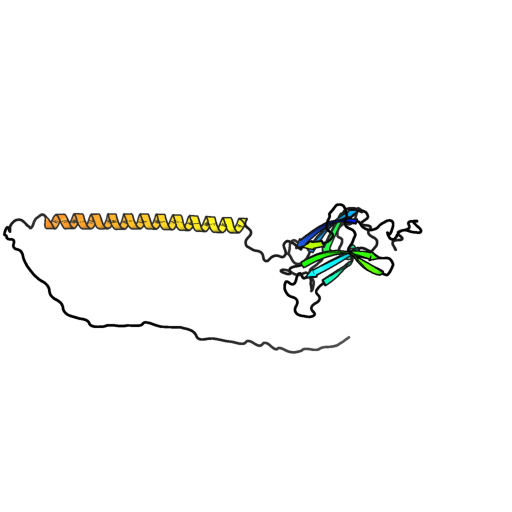 ? 17.117 -11.566 -13.513 1.00 81.62 113 SER A N 1
ATOM 867 C CA . SER A 1 113 ? 16.889 -11.521 -12.067 1.00 81.62 113 SER A CA 1
ATOM 868 C C . SER A 1 113 ? 16.346 -10.163 -11.613 1.00 81.62 113 SER A C 1
ATOM 870 O O . SER A 1 113 ? 16.440 -9.160 -12.324 1.00 81.62 113 SER A O 1
ATOM 872 N N . HIS A 1 114 ? 15.760 -10.123 -10.413 1.00 83.56 114 HIS A N 1
ATOM 873 C CA . HIS A 1 114 ? 15.157 -8.916 -9.847 1.00 83.56 114 HIS A CA 1
ATOM 874 C C . HIS A 1 114 ? 16.043 -8.316 -8.754 1.00 83.56 114 HIS A C 1
ATOM 876 O O . HIS A 1 114 ? 16.390 -8.988 -7.779 1.00 83.56 114 HIS A O 1
ATOM 882 N N . GLN A 1 115 ? 16.353 -7.029 -8.886 1.00 85.50 115 GLN A N 1
ATOM 883 C CA . GLN A 1 115 ? 17.070 -6.240 -7.889 1.00 85.50 115 GLN A CA 1
ATOM 884 C C . GLN A 1 115 ? 16.158 -5.142 -7.338 1.00 85.50 115 GLN A C 1
ATOM 886 O O . GLN A 1 115 ? 15.264 -4.663 -8.031 1.00 85.50 115 GLN A O 1
ATOM 891 N N . ASP A 1 116 ? 16.367 -4.731 -6.089 1.00 85.69 116 ASP A N 1
ATOM 892 C CA . ASP A 1 116 ? 15.668 -3.570 -5.538 1.00 85.69 116 ASP A CA 1
ATOM 893 C C . ASP A 1 116 ? 15.956 -2.321 -6.384 1.00 85.69 116 ASP A C 1
ATOM 895 O O . ASP A 1 116 ? 17.101 -2.065 -6.761 1.00 85.69 116 ASP A O 1
ATOM 899 N N . ALA A 1 117 ? 14.904 -1.562 -6.698 1.00 85.31 117 ALA A N 1
ATOM 900 C CA . ALA A 1 117 ? 15.028 -0.378 -7.538 1.00 85.31 117 ALA A CA 1
ATOM 901 C C . ALA A 1 117 ? 15.869 0.707 -6.842 1.00 85.31 117 ALA A C 1
ATOM 903 O O . ALA A 1 117 ? 15.819 0.849 -5.611 1.00 85.31 117 ALA A O 1
ATOM 904 N N . GLU A 1 118 ? 16.636 1.458 -7.636 1.00 85.75 118 GLU A N 1
ATOM 905 C CA . GLU A 1 118 ? 17.563 2.479 -7.146 1.00 85.75 118 GLU A CA 1
ATOM 906 C C . GLU A 1 118 ? 16.803 3.608 -6.446 1.00 85.75 118 GLU A C 1
ATOM 908 O O . GLU A 1 118 ? 15.691 3.951 -6.834 1.00 85.75 118 GLU A O 1
ATOM 913 N N . ILE A 1 119 ? 17.375 4.172 -5.384 1.00 87.44 119 ILE A N 1
ATOM 914 C CA . ILE A 1 119 ? 16.735 5.221 -4.585 1.00 87.44 119 ILE A CA 1
ATOM 915 C C . ILE A 1 119 ? 17.450 6.545 -4.832 1.00 87.44 119 ILE A C 1
ATOM 917 O O . ILE A 1 119 ? 18.666 6.624 -4.672 1.00 87.44 119 ILE A O 1
ATOM 921 N N . ILE A 1 120 ? 16.694 7.612 -5.096 1.00 87.06 120 ILE A N 1
ATOM 922 C CA . ILE A 1 120 ? 17.248 8.966 -5.238 1.00 87.06 120 ILE A CA 1
ATOM 923 C C . ILE A 1 120 ? 16.956 9.861 -4.039 1.00 87.06 120 ILE A C 1
ATOM 925 O O . ILE A 1 120 ? 15.894 9.790 -3.424 1.00 87.06 120 ILE A O 1
ATOM 929 N N . GLY A 1 121 ? 17.909 10.742 -3.713 1.00 78.81 121 GLY A N 1
ATOM 930 C CA . GLY A 1 121 ? 17.701 11.857 -2.781 1.00 78.81 121 GLY A CA 1
ATOM 931 C C . GLY A 1 121 ? 17.297 11.465 -1.354 1.00 78.81 121 GLY A C 1
ATOM 932 O O . GLY A 1 121 ? 16.600 12.232 -0.697 1.00 78.81 121 GLY A O 1
ATOM 933 N N . GLY A 1 122 ? 17.688 10.278 -0.875 1.00 81.44 122 GLY A N 1
ATOM 934 C CA . GLY A 1 122 ? 17.260 9.767 0.436 1.00 81.44 122 GLY A CA 1
ATOM 935 C C . GLY A 1 122 ? 15.809 9.268 0.469 1.00 81.44 122 GLY A C 1
ATOM 936 O O . GLY A 1 122 ? 15.210 9.191 1.542 1.00 81.44 122 GLY A O 1
ATOM 937 N N . GLY A 1 123 ? 15.246 8.960 -0.702 1.00 83.62 123 GLY A N 1
ATOM 938 C CA . GLY A 1 123 ? 13.917 8.395 -0.882 1.00 83.62 123 GLY A CA 1
ATOM 939 C C . GLY A 1 123 ? 13.728 7.003 -0.274 1.00 83.62 123 GLY A C 1
ATOM 940 O O . GLY A 1 123 ? 14.545 6.493 0.495 1.00 83.62 123 GLY A O 1
ATOM 941 N N . LYS A 1 124 ? 12.613 6.363 -0.621 1.00 87.19 124 LYS A N 1
ATOM 942 C CA . LYS A 1 124 ? 12.303 4.992 -0.194 1.00 87.19 124 LYS A CA 1
ATOM 943 C C . LYS A 1 124 ? 11.704 4.220 -1.356 1.00 87.19 124 LYS A C 1
ATOM 945 O O . LYS A 1 124 ? 10.815 4.732 -2.026 1.00 87.19 124 LYS A O 1
ATOM 950 N N . ASN A 1 125 ? 12.140 2.977 -1.525 1.00 88.56 125 ASN A N 1
ATOM 951 C CA . ASN A 1 125 ? 11.567 2.011 -2.466 1.00 88.56 125 ASN A CA 1
ATOM 952 C C . ASN A 1 125 ? 10.684 0.957 -1.773 1.00 88.56 125 ASN A C 1
ATOM 954 O O . ASN A 1 125 ? 10.189 0.053 -2.436 1.00 88.56 125 ASN A O 1
ATOM 958 N N . THR A 1 126 ? 10.489 1.070 -0.452 1.00 90.38 126 THR A N 1
ATOM 959 C CA . THR A 1 126 ? 9.632 0.192 0.355 1.00 90.38 126 THR A CA 1
ATOM 960 C C . THR A 1 126 ? 8.681 1.018 1.224 1.00 90.38 126 THR A C 1
ATOM 962 O O . THR A 1 126 ? 9.107 1.988 1.856 1.00 90.38 126 THR A O 1
ATOM 965 N N . ALA A 1 127 ? 7.411 0.615 1.296 1.00 92.19 127 ALA A N 1
ATOM 966 C CA . ALA A 1 127 ? 6.383 1.209 2.148 1.00 92.19 127 ALA A CA 1
ATOM 967 C C . ALA A 1 127 ? 5.576 0.148 2.898 1.00 92.19 127 ALA A C 1
ATOM 969 O O . ALA A 1 127 ? 5.300 -0.937 2.386 1.00 92.19 127 ALA A O 1
A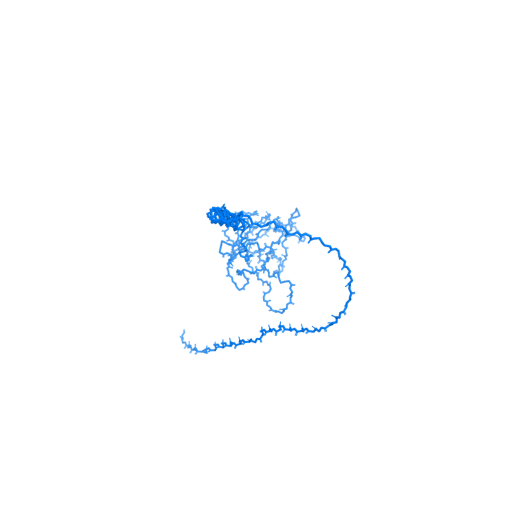TOM 970 N N . ASP A 1 128 ? 5.149 0.491 4.108 1.00 91.44 128 ASP A N 1
ATOM 971 C CA . ASP A 1 128 ? 4.201 -0.316 4.869 1.00 91.44 128 ASP A CA 1
ATOM 972 C C . ASP A 1 128 ? 2.793 -0.026 4.381 1.00 91.44 128 ASP A C 1
ATOM 974 O O . ASP A 1 128 ? 2.457 1.128 4.120 1.00 91.44 128 ASP A O 1
ATOM 978 N N . VAL A 1 129 ? 1.960 -1.062 4.285 1.00 90.00 129 VAL A N 1
ATOM 979 C CA . VAL A 1 129 ? 0.574 -0.857 3.880 1.00 90.00 129 VAL A CA 1
ATOM 980 C C . VAL A 1 129 ? -0.219 -0.275 5.042 1.00 90.00 129 VAL A C 1
ATOM 982 O O . VAL A 1 129 ? -0.508 -0.947 6.038 1.00 90.00 129 VAL A O 1
ATOM 985 N N . GLU A 1 130 ? -0.606 0.986 4.898 1.00 87.75 130 GLU A N 1
ATOM 986 C CA . GLU A 1 130 ? -1.474 1.670 5.848 1.00 87.75 130 GLU A CA 1
ATOM 987 C C . GLU A 1 130 ? -2.944 1.268 5.643 1.00 87.75 130 GLU A C 1
ATOM 989 O O . GLU A 1 130 ? -3.345 0.776 4.596 1.00 87.75 130 GLU A O 1
ATOM 994 N N . GLY A 1 131 ? -3.805 1.467 6.642 1.00 76.38 131 GLY A N 1
ATOM 995 C CA . GLY A 1 131 ? -5.260 1.329 6.460 1.00 76.38 131 GLY A CA 1
ATOM 996 C C . GLY A 1 131 ? -5.844 -0.090 6.561 1.00 76.38 131 GLY A C 1
ATOM 997 O O . GLY A 1 131 ? -7.019 -0.202 6.926 1.00 76.38 131 GLY A O 1
ATOM 998 N N . PHE A 1 132 ? -5.048 -1.158 6.385 1.00 73.44 132 PHE A N 1
ATOM 999 C CA . PHE A 1 132 ? -5.463 -2.549 6.675 1.00 73.44 132 PHE A CA 1
ATOM 1000 C C . PHE A 1 132 ? -5.603 -2.871 8.164 1.00 73.44 132 PHE A C 1
ATOM 1002 O O . PHE A 1 132 ? -6.156 -3.914 8.526 1.00 73.44 132 PHE A O 1
ATOM 1009 N N . GLY A 1 133 ? -5.129 -1.982 9.041 1.00 60.28 133 GLY A N 1
ATOM 1010 C CA . GLY A 1 133 ? -5.349 -2.102 10.474 1.00 60.28 133 GLY A CA 1
ATOM 1011 C C . GLY A 1 133 ? -6.829 -2.342 10.768 1.00 60.28 133 GLY A C 1
ATOM 1012 O O . GLY A 1 133 ? -7.702 -1.682 10.187 1.00 60.28 133 GLY A O 1
ATOM 1013 N N . LYS A 1 134 ? -7.106 -3.305 11.667 1.00 56.69 134 LYS A N 1
ATOM 1014 C CA . LYS A 1 134 ? -8.437 -3.503 12.262 1.00 56.69 134 LYS A CA 1
ATOM 1015 C C . LYS A 1 134 ? -9.004 -2.124 12.536 1.00 56.69 134 LYS A C 1
ATOM 1017 O O . LYS A 1 134 ? -8.279 -1.309 13.100 1.00 56.69 134 LYS A O 1
ATOM 1022 N N . GLY A 1 135 ? -10.237 -1.874 12.094 1.00 49.69 135 GLY A N 1
ATOM 1023 C CA . GLY A 1 135 ? -10.959 -0.629 12.328 1.00 49.69 135 GLY A CA 1
ATOM 1024 C C . GLY A 1 135 ? -11.092 -0.369 13.822 1.00 49.69 135 GLY A C 1
ATOM 1025 O O . GLY A 1 135 ? -12.143 -0.598 14.408 1.00 49.69 135 GLY A O 1
ATOM 1026 N N . GLY A 1 136 ? -9.997 0.063 14.440 1.00 54.59 136 GLY A N 1
ATOM 1027 C CA . GLY A 1 136 ? -9.995 0.720 15.715 1.00 54.59 136 GLY A CA 1
ATOM 1028 C C . GLY A 1 136 ? -10.932 1.889 15.543 1.00 54.59 136 GLY A C 1
ATOM 1029 O O . GLY A 1 136 ? -10.900 2.580 14.520 1.00 54.59 136 GLY A O 1
ATOM 1030 N N . VAL A 1 137 ? -11.821 2.018 16.516 1.00 60.59 137 VAL A N 1
ATOM 1031 C CA . VAL A 1 137 ? -12.695 3.167 16.667 1.00 60.59 137 VAL A CA 1
ATOM 1032 C C . VAL A 1 137 ? -11.854 4.402 16.351 1.00 60.59 137 VAL A C 1
ATOM 1034 O O . VAL A 1 137 ? -10.836 4.626 17.007 1.00 60.59 137 VAL A O 1
ATOM 1037 N N . THR A 1 138 ? -12.190 5.119 15.275 1.00 67.31 138 THR A N 1
ATOM 1038 C CA . THR A 1 138 ? -11.392 6.275 14.855 1.00 67.31 138 THR A CA 1
ATOM 1039 C C . THR A 1 138 ? -11.299 7.240 16.031 1.00 67.31 138 THR A C 1
ATOM 1041 O O . THR A 1 138 ? -12.219 7.302 16.848 1.00 67.31 138 THR A O 1
ATOM 1044 N N . THR A 1 139 ? -10.209 7.999 16.150 1.00 72.62 139 THR A N 1
ATOM 1045 C CA . THR A 1 139 ? -10.032 8.959 17.255 1.00 72.62 139 THR A CA 1
ATOM 1046 C C . THR A 1 139 ? -11.257 9.867 17.407 1.00 72.62 139 THR A C 1
ATOM 1048 O O . THR A 1 139 ? -11.707 10.125 18.517 1.00 72.62 139 THR A O 1
ATOM 1051 N N . THR A 1 140 ? -11.878 10.247 16.288 1.00 70.69 140 THR A N 1
ATOM 1052 C CA . THR A 1 140 ? -13.150 10.977 16.240 1.00 70.69 140 THR A CA 1
ATOM 1053 C C . THR A 1 140 ? -14.305 10.217 16.898 1.00 70.69 140 THR A C 1
ATOM 1055 O O . THR A 1 140 ? -15.024 10.788 17.712 1.00 70.69 140 THR A O 1
ATOM 1058 N N . VAL A 1 141 ? -14.481 8.927 16.600 1.00 76.38 141 VAL A N 1
ATOM 1059 C CA . VAL A 1 141 ? -15.536 8.109 17.221 1.00 76.38 141 VAL A CA 1
ATOM 1060 C C . VAL A 1 141 ? -15.235 7.850 18.705 1.00 76.38 141 VAL A C 1
ATOM 1062 O O . VAL A 1 141 ? -16.155 7.868 19.517 1.00 76.38 141 VAL A O 1
ATOM 1065 N N . LEU A 1 142 ? -13.965 7.702 19.098 1.00 84.12 142 LEU A N 1
ATOM 1066 C CA . LEU A 1 142 ? -13.554 7.604 20.506 1.00 84.12 142 LEU A CA 1
ATOM 1067 C C . LEU A 1 142 ? -13.929 8.865 21.293 1.00 84.12 142 LEU A C 1
ATOM 1069 O O . LEU A 1 142 ? -14.492 8.757 22.381 1.00 84.12 142 LEU A O 1
ATOM 1073 N N . ILE A 1 143 ? -13.675 10.049 20.729 1.00 85.75 143 ILE A N 1
ATOM 1074 C CA . ILE A 1 143 ? -14.051 11.330 21.344 1.00 85.75 143 ILE A CA 1
ATOM 1075 C C . ILE A 1 143 ? -15.570 11.412 21.524 1.00 85.75 143 ILE A C 1
ATOM 1077 O O . ILE A 1 143 ? -16.033 11.759 22.609 1.00 85.75 143 ILE A O 1
ATOM 1081 N N . ILE A 1 144 ? -16.351 11.034 20.506 1.00 88.19 144 ILE A N 1
ATOM 1082 C CA . ILE A 1 144 ? -17.820 11.036 20.588 1.00 88.19 144 ILE A CA 1
ATOM 1083 C C . ILE A 1 144 ? -18.305 10.118 21.719 1.00 88.19 144 ILE A C 1
ATOM 1085 O O . ILE A 1 144 ? -19.138 10.533 22.524 1.00 88.19 144 ILE A O 1
ATOM 1089 N N . ILE A 1 145 ? -17.757 8.903 21.830 1.00 89.19 145 ILE A N 1
ATOM 1090 C CA . ILE A 1 145 ? -18.122 7.959 22.898 1.00 89.19 145 ILE A CA 1
ATOM 1091 C C . ILE A 1 145 ? -17.827 8.558 24.281 1.00 89.19 145 ILE A C 1
ATOM 1093 O O . ILE A 1 145 ? -18.679 8.495 25.165 1.00 89.19 145 ILE A O 1
ATOM 1097 N N . ILE A 1 146 ? -16.655 9.175 24.468 1.00 91.50 146 ILE A N 1
ATOM 1098 C CA . ILE A 1 146 ? -16.267 9.782 25.751 1.00 91.50 146 ILE A CA 1
ATOM 1099 C C . ILE A 1 146 ? -17.229 10.914 26.134 1.00 91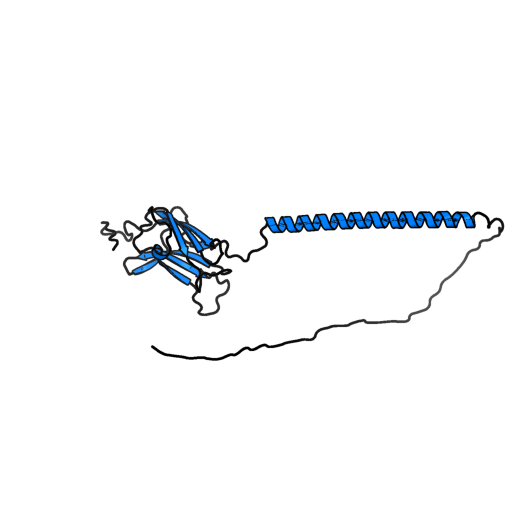.50 146 ILE A C 1
ATOM 1101 O O . ILE A 1 146 ? -17.696 10.957 27.272 1.00 91.50 146 ILE A O 1
ATOM 1105 N N . VAL A 1 147 ? -17.575 11.798 25.193 1.00 94.00 147 VAL A N 1
ATOM 1106 C CA . VAL A 1 147 ? -18.491 12.923 25.451 1.00 94.00 147 VAL A CA 1
ATOM 1107 C C . VAL A 1 147 ? -19.876 12.427 25.872 1.00 94.00 147 VAL A C 1
ATOM 1109 O O . VAL A 1 147 ? -20.428 12.923 26.853 1.00 94.00 147 VAL A O 1
ATOM 1112 N N . VAL A 1 148 ? -20.419 11.411 25.192 1.00 94.19 148 VAL A N 1
ATOM 1113 C CA . VAL A 1 148 ? -21.729 10.833 25.540 1.00 94.19 148 VAL A CA 1
ATOM 1114 C C . VAL A 1 148 ? -21.722 10.266 26.962 1.00 94.19 148 VAL A C 1
ATOM 1116 O O . VAL A 1 148 ? -22.650 10.524 27.728 1.00 94.19 148 VAL A O 1
ATOM 1119 N N . VAL A 1 149 ? -20.663 9.550 27.353 1.00 95.12 149 VAL A N 1
ATOM 1120 C CA . VAL A 1 149 ? -20.540 8.989 28.709 1.00 95.12 149 VAL A CA 1
ATOM 1121 C C . VAL A 1 149 ? -20.510 10.093 29.771 1.00 95.12 149 VAL A C 1
ATOM 1123 O O . VAL A 1 149 ? -21.209 9.984 30.777 1.00 95.12 149 VAL A O 1
ATOM 1126 N N . VAL A 1 150 ? -19.764 11.180 29.544 1.00 95.56 150 VAL A N 1
ATOM 1127 C CA . VAL A 1 150 ? -19.690 12.311 30.488 1.00 95.56 150 VAL A CA 1
ATOM 1128 C C . VAL A 1 150 ? -21.059 12.969 30.680 1.00 95.56 150 VAL A C 1
ATOM 1130 O O . VAL A 1 150 ? -21.457 13.229 31.816 1.00 95.56 150 VAL A O 1
ATOM 1133 N N . VAL A 1 151 ? -21.810 13.188 29.597 1.00 95.75 151 VAL A N 1
ATOM 1134 C CA . VAL A 1 151 ? -23.158 13.774 29.670 1.00 95.75 151 VAL A CA 1
ATOM 1135 C C . VAL A 1 151 ? -24.105 12.877 30.471 1.00 95.75 151 VAL A C 1
ATOM 1137 O O . VAL A 1 151 ? -24.821 13.370 31.341 1.00 95.75 151 VAL A O 1
ATOM 1140 N N . VAL A 1 152 ? -24.077 11.560 30.245 1.00 96.00 152 VAL A N 1
ATOM 1141 C CA . VAL A 1 152 ? -24.915 10.606 30.993 1.00 96.00 152 VAL A CA 1
ATOM 1142 C C . VAL A 1 152 ? -24.589 10.629 32.489 1.00 96.00 152 VAL A C 1
ATOM 1144 O O . VAL A 1 152 ? -25.501 10.664 33.315 1.00 96.00 152 VAL A O 1
ATOM 1147 N N . VAL A 1 153 ? -23.304 10.663 32.857 1.00 95.94 153 VAL A N 1
ATOM 1148 C CA . VAL A 1 153 ? -22.884 10.735 34.267 1.00 95.94 153 VAL A CA 1
ATOM 1149 C C . VAL A 1 153 ? -23.355 12.035 34.923 1.00 95.94 153 VAL A C 1
ATOM 1151 O O . VAL A 1 153 ? -23.883 11.990 36.032 1.00 95.94 153 VAL A O 1
ATOM 1154 N N . LEU A 1 154 ? -23.238 13.181 34.243 1.00 95.81 154 LEU A N 1
ATOM 1155 C CA . LEU A 1 154 ? -23.725 14.465 34.763 1.00 95.81 154 LEU A CA 1
ATOM 1156 C C . LEU A 1 154 ? -25.235 14.444 35.027 1.00 95.81 154 LEU A C 1
ATOM 1158 O O . LEU A 1 154 ? -25.677 14.879 36.090 1.00 95.81 154 LEU A O 1
ATOM 1162 N N . VAL A 1 155 ? -26.022 13.891 34.101 1.00 96.38 155 VAL A N 1
ATOM 1163 C CA . VAL A 1 155 ? -27.476 13.757 34.277 1.00 96.38 155 VAL A CA 1
ATOM 1164 C C . VAL A 1 155 ? -27.801 12.871 35.483 1.00 96.38 155 VAL A C 1
ATOM 1166 O O . VAL A 1 155 ? -28.640 13.245 36.300 1.00 96.38 155 VAL A O 1
ATOM 1169 N N . LEU A 1 156 ? -27.109 11.739 35.652 1.00 95.19 156 LEU A N 1
ATOM 1170 C CA . LEU A 1 156 ? -27.303 10.858 36.810 1.00 95.19 156 LEU A CA 1
ATOM 1171 C C . LEU A 1 156 ? -26.977 11.558 38.137 1.00 95.19 156 LEU A C 1
ATOM 1173 O O . LEU A 1 156 ? -27.730 11.416 39.099 1.00 95.19 156 LEU A O 1
ATOM 1177 N N . VAL A 1 157 ? -25.903 12.351 38.189 1.00 96.06 157 VAL A N 1
ATOM 1178 C CA . VAL A 1 157 ? -25.543 13.133 39.383 1.00 96.06 157 VAL A CA 1
ATOM 1179 C C . VAL A 1 157 ? -26.627 14.161 39.714 1.00 96.06 157 VAL A C 1
ATOM 1181 O O . VAL A 1 157 ? -27.031 14.265 40.871 1.00 96.06 157 VAL A O 1
ATOM 1184 N N . ILE A 1 158 ? -27.153 14.876 38.715 1.00 95.00 158 ILE A N 1
ATOM 1185 C CA . ILE A 1 158 ? -28.241 15.848 38.915 1.00 95.00 158 ILE A CA 1
ATOM 1186 C C . ILE A 1 158 ? -29.494 15.153 39.461 1.00 95.00 158 ILE A C 1
ATOM 1188 O O . ILE A 1 158 ? -30.085 15.626 40.432 1.00 95.00 158 ILE A O 1
ATOM 1192 N N . VAL A 1 159 ? -29.879 14.008 38.887 1.00 95.50 159 VAL A N 1
ATOM 1193 C CA . VAL A 1 159 ? -31.027 13.222 39.364 1.00 95.50 159 VAL A CA 1
ATOM 1194 C C . VAL A 1 159 ? -30.823 12.782 40.815 1.00 95.50 159 VAL A C 1
ATOM 1196 O O . VAL A 1 159 ? -31.736 12.934 41.626 1.00 95.50 159 VAL A O 1
ATOM 1199 N N . LEU A 1 160 ? -29.628 12.305 41.179 1.00 93.94 160 LEU A N 1
ATOM 1200 C CA . LEU A 1 160 ? -29.312 11.932 42.560 1.00 93.94 160 LEU A CA 1
ATOM 1201 C C . LEU A 1 160 ? -29.428 13.120 43.521 1.00 93.94 160 LEU A C 1
ATOM 1203 O O . LEU A 1 160 ? -30.005 12.969 44.595 1.00 93.94 160 LEU A O 1
ATOM 1207 N N . ILE A 1 161 ? -28.948 14.306 43.136 1.00 94.25 161 ILE A N 1
ATOM 1208 C CA . ILE A 1 161 ? -29.076 15.522 43.954 1.00 94.25 161 ILE A CA 1
ATOM 1209 C C . ILE A 1 161 ? -30.552 15.875 44.170 1.00 94.25 161 ILE A C 1
ATOM 1211 O O . ILE A 1 161 ? -30.959 16.122 45.306 1.00 94.25 161 ILE A O 1
ATOM 1215 N N . ILE A 1 162 ? -31.370 15.852 43.112 1.00 94.31 162 ILE A N 1
ATOM 1216 C CA . ILE A 1 162 ? -32.810 16.139 43.203 1.00 94.31 162 ILE A CA 1
ATOM 1217 C C . ILE A 1 162 ? -33.500 15.141 44.141 1.00 94.31 162 ILE A C 1
ATOM 1219 O O . ILE A 1 162 ? -34.277 15.546 45.006 1.00 94.31 162 ILE A O 1
ATOM 1223 N N . VAL A 1 163 ? -33.186 13.848 44.017 1.00 94.12 163 VAL A N 1
ATOM 1224 C CA . VAL A 1 163 ? -33.722 12.800 44.900 1.00 94.12 163 VAL A CA 1
ATOM 1225 C C . VAL A 1 163 ? -33.292 13.033 46.349 1.00 94.12 163 VAL A C 1
ATOM 1227 O O . VAL A 1 163 ? -34.132 12.968 47.244 1.00 94.12 163 VAL A O 1
ATOM 1230 N N . CYS A 1 164 ? -32.023 13.365 46.600 1.00 91.25 164 CYS A N 1
ATOM 1231 C CA . CYS A 1 164 ? -31.527 13.686 47.940 1.00 91.25 164 CYS A CA 1
ATOM 1232 C C . CYS A 1 164 ? -32.270 14.880 48.555 1.00 91.25 164 CYS A C 1
ATOM 1234 O O . CYS A 1 164 ? -32.742 14.785 49.689 1.00 91.25 164 CYS A O 1
ATOM 1236 N N . ILE A 1 165 ? -32.441 15.972 47.802 1.00 93.00 165 ILE A N 1
ATOM 1237 C CA . ILE A 1 165 ? -33.180 17.159 48.258 1.00 93.00 165 ILE A CA 1
ATOM 1238 C C . ILE A 1 165 ? -34.642 16.802 48.549 1.00 93.00 165 ILE A C 1
ATOM 1240 O O . ILE A 1 165 ? -35.172 17.186 49.591 1.00 93.00 165 ILE A O 1
ATOM 1244 N N . TYR A 1 166 ? -35.290 16.029 47.674 1.00 92.06 166 TYR A N 1
ATOM 1245 C CA . TYR A 1 166 ? -36.674 15.600 47.871 1.00 92.06 166 TYR A CA 1
ATOM 1246 C C . TYR A 1 166 ? -36.833 14.728 49.125 1.00 92.06 166 TYR A C 1
ATOM 1248 O O . TYR A 1 166 ? -37.742 14.953 49.927 1.00 92.06 166 TYR A O 1
ATOM 1256 N N . CYS A 1 167 ? -35.921 13.776 49.343 1.00 88.62 167 CYS A N 1
ATOM 1257 C CA . CYS A 1 167 ? -35.900 12.931 50.535 1.00 88.62 167 CYS A CA 1
ATOM 1258 C C . CYS A 1 167 ? -35.702 13.753 51.815 1.00 88.62 167 CYS A C 1
ATOM 1260 O O . CYS A 1 167 ? -36.427 13.541 52.788 1.00 88.62 167 CYS A O 1
ATOM 1262 N N . MET A 1 168 ? -34.778 14.721 51.815 1.00 86.81 168 MET A N 1
ATOM 1263 C CA . MET A 1 168 ? -34.547 15.602 52.966 1.00 86.81 168 MET A CA 1
ATOM 1264 C C . MET A 1 168 ? -35.743 16.521 53.241 1.00 86.81 168 MET A C 1
ATOM 1266 O O . MET A 1 168 ? -36.155 16.663 54.391 1.00 86.81 168 MET A O 1
ATOM 1270 N N . HIS A 1 169 ? -36.349 17.100 52.202 1.00 80.88 169 HIS A N 1
ATOM 1271 C CA . HIS A 1 169 ? -37.512 17.977 52.341 1.00 80.88 169 HIS A CA 1
ATOM 1272 C C . HIS A 1 169 ? -38.773 17.224 52.791 1.00 80.88 169 HIS A C 1
ATOM 1274 O O . HIS A 1 169 ? -39.585 17.756 53.545 1.00 80.88 169 HIS A O 1
ATOM 1280 N N . LYS A 1 170 ? -38.947 15.964 52.370 1.00 81.62 170 LYS A N 1
ATOM 1281 C CA . LYS A 1 170 ? -40.045 15.120 52.859 1.00 81.62 170 LYS A CA 1
ATOM 1282 C C . LYS A 1 170 ? -39.851 14.754 54.332 1.00 81.62 170 LYS A C 1
ATOM 1284 O O . LYS A 1 170 ? -40.813 14.811 55.090 1.00 81.62 170 LYS A O 1
ATOM 1289 N N . ARG A 1 171 ? -38.621 14.428 54.749 1.00 75.88 171 ARG A N 1
ATOM 1290 C CA . ARG A 1 171 ? -38.313 14.111 56.154 1.00 75.88 171 ARG A CA 1
ATOM 1291 C C . ARG A 1 171 ? -38.527 15.308 57.083 1.00 75.88 171 ARG A C 1
ATOM 1293 O O . ARG A 1 171 ? -39.138 15.144 58.130 1.00 75.88 171 ARG A O 1
ATOM 1300 N N . SER A 1 172 ? -38.120 16.509 56.666 1.00 68.31 172 SER A N 1
ATOM 1301 C CA . SER A 1 172 ? -38.277 17.719 57.485 1.00 68.31 172 SER A CA 1
ATOM 1302 C C . SER A 1 172 ? -39.730 18.176 57.663 1.00 68.31 172 SER A C 1
ATOM 1304 O O . SER A 1 172 ? -40.022 18.894 58.617 1.00 68.31 172 SER A O 1
ATOM 1306 N N . LYS A 1 173 ? -40.654 17.766 56.782 1.00 64.12 173 LYS A N 1
ATOM 1307 C CA . LYS A 1 173 ? -42.097 17.982 56.986 1.00 64.12 173 LYS A CA 1
ATOM 1308 C C . LYS A 1 173 ? -42.680 17.034 58.032 1.00 64.12 173 LYS A C 1
ATOM 1310 O O . LYS A 1 173 ? -43.385 17.493 58.918 1.00 64.12 173 LYS A O 1
ATOM 1315 N N . VAL A 1 174 ? -42.315 15.752 57.973 1.00 61.56 174 VAL A N 1
ATOM 1316 C CA . VAL A 1 174 ? -42.782 14.741 58.939 1.00 61.56 174 VAL A CA 1
ATOM 1317 C C . VAL A 1 174 ? -42.324 15.079 60.365 1.00 61.56 174 VAL A C 1
ATOM 1319 O O . VAL A 1 174 ? -43.099 14.959 61.304 1.00 61.56 174 VAL A O 1
ATOM 1322 N N . GLU A 1 175 ? -41.101 15.587 60.526 1.00 58.28 175 GLU A N 1
ATOM 1323 C CA . GLU A 1 175 ? -40.547 15.943 61.841 1.00 58.28 175 GLU A CA 1
ATOM 1324 C C . GLU A 1 175 ? -41.200 17.200 62.458 1.00 58.28 175 GLU A C 1
ATOM 1326 O O . GLU A 1 175 ? -41.366 17.295 63.675 1.00 58.28 175 GLU A O 1
ATOM 1331 N N . LYS A 1 176 ? -41.649 18.153 61.627 1.00 56.06 176 LYS A N 1
ATOM 1332 C CA . LYS A 1 176 ? -42.376 19.345 62.100 1.00 56.06 176 LYS A CA 1
ATOM 1333 C C . LYS A 1 176 ? -43.794 19.019 62.562 1.00 56.06 176 LYS A C 1
ATOM 1335 O O . LYS A 1 176 ? -44.240 19.605 63.546 1.00 56.06 176 LYS A O 1
ATOM 1340 N N . ASP A 1 177 ? -44.455 18.064 61.916 1.00 55.84 177 ASP A N 1
ATOM 1341 C CA . ASP A 1 177 ? -45.789 17.621 62.321 1.00 55.84 177 ASP A CA 1
ATOM 1342 C C . ASP A 1 177 ? -45.745 16.815 63.636 1.00 55.84 177 ASP A C 1
ATOM 1344 O O . ASP A 1 177 ? -46.652 16.937 64.454 1.00 55.84 177 ASP A O 1
ATOM 1348 N N . GLU A 1 178 ? -44.665 16.071 63.908 1.00 53.78 178 GLU A N 1
ATOM 1349 C CA . GLU A 1 178 ? -44.502 15.288 65.148 1.00 53.78 178 GLU A CA 1
ATOM 1350 C C . GLU A 1 178 ? -44.124 16.152 66.371 1.00 53.78 178 GLU A C 1
ATOM 1352 O O . GLU A 1 178 ? -44.629 15.932 67.476 1.00 53.78 178 GLU A O 1
ATOM 1357 N N . SER A 1 179 ? -43.321 17.208 66.187 1.00 54.06 179 SER A N 1
ATOM 1358 C CA . SER A 1 179 ? -42.964 18.134 67.280 1.00 54.06 179 SER A CA 1
ATOM 1359 C C . SER A 1 179 ? -44.144 18.960 67.820 1.00 54.06 179 SER A C 1
ATOM 1361 O O . SER A 1 179 ? -44.115 19.403 68.969 1.00 54.06 179 SER A O 1
ATOM 1363 N N . ASN A 1 180 ? -45.213 19.126 67.032 1.00 49.91 180 ASN A N 1
ATOM 1364 C CA . ASN A 1 180 ? -46.393 19.898 67.431 1.00 49.91 180 ASN A CA 1
ATOM 1365 C C . ASN A 1 180 ? -47.361 19.084 68.319 1.00 49.91 180 ASN A C 1
ATOM 1367 O O . ASN A 1 180 ? -48.154 19.660 69.058 1.00 49.91 180 ASN A O 1
ATOM 1371 N N . TYR A 1 181 ? -47.254 17.748 68.320 1.00 53.25 181 TYR A N 1
ATOM 1372 C CA . TYR A 1 181 ? -47.998 16.884 69.249 1.00 53.25 181 TYR A CA 1
ATOM 1373 C C . TYR A 1 181 ? -47.273 16.669 70.587 1.00 53.25 181 TYR A C 1
ATOM 1375 O O . TYR A 1 181 ? -47.929 16.432 71.601 1.00 53.25 181 TYR A O 1
ATOM 1383 N N . GLN A 1 182 ? -45.940 16.787 70.638 1.00 48.94 182 GLN A N 1
ATOM 1384 C CA . GLN A 1 182 ? -45.183 16.649 71.893 1.00 48.94 182 GLN A CA 1
ATOM 1385 C C . GLN A 1 182 ? -45.065 17.943 72.716 1.00 48.94 182 GLN A C 1
ATOM 1387 O O . GLN A 1 182 ? -44.815 17.864 73.919 1.00 48.94 182 GLN A O 1
ATOM 1392 N N . ALA A 1 183 ? -45.310 19.121 72.133 1.00 48.94 183 ALA A N 1
ATOM 1393 C CA . ALA A 1 183 ? -45.263 20.395 72.861 1.00 48.94 183 ALA A CA 1
ATOM 1394 C C . ALA A 1 183 ? -46.462 20.634 73.810 1.00 48.94 183 ALA A C 1
ATOM 1396 O O . ALA A 1 183 ? -46.401 21.527 74.652 1.00 48.94 183 ALA A O 1
ATOM 1397 N N . ALA A 1 184 ? -47.530 19.831 73.729 1.00 49.56 184 ALA A N 1
ATOM 1398 C CA . ALA A 1 184 ? -48.723 19.977 74.573 1.00 49.56 184 ALA A CA 1
ATOM 1399 C C . ALA A 1 184 ? -48.736 19.084 75.834 1.00 49.56 184 ALA A C 1
ATOM 1401 O O . ALA A 1 184 ? -49.681 19.157 76.616 1.00 49.56 184 ALA A O 1
ATOM 1402 N N . GLY A 1 185 ? -47.727 18.228 76.047 1.00 48.12 185 GLY A N 1
ATOM 1403 C CA . GLY A 1 185 ? -47.853 17.104 76.989 1.00 48.12 185 GLY A CA 1
ATOM 1404 C C . GLY A 1 185 ? -46.732 16.893 78.004 1.00 48.12 185 GLY A C 1
ATOM 1405 O O . GLY A 1 185 ? -46.698 15.828 78.615 1.00 48.12 185 GLY A O 1
ATOM 1406 N N . ARG A 1 186 ? -45.786 17.822 78.192 1.00 39.81 186 ARG A N 1
ATOM 1407 C CA . ARG A 1 186 ? -44.658 17.555 79.104 1.00 39.81 186 ARG A CA 1
ATOM 1408 C C . ARG A 1 186 ? -44.165 18.793 79.847 1.00 39.81 186 ARG A C 1
ATOM 1410 O O . ARG A 1 186 ? -43.073 19.291 79.609 1.00 39.81 186 ARG A O 1
ATOM 1417 N N . SER A 1 187 ? -44.985 19.259 80.783 1.00 50.69 187 SER A N 1
ATOM 1418 C CA . SER A 1 187 ? -44.512 20.042 81.922 1.00 50.69 187 SER A CA 1
ATOM 1419 C C . SER A 1 187 ? -44.673 19.195 83.180 1.00 50.69 187 SER A C 1
ATOM 1421 O O . SER A 1 187 ? -45.699 18.538 83.347 1.00 50.69 187 SER A O 1
ATOM 1423 N N . ASN A 1 188 ? -43.660 19.260 84.043 1.00 53.12 188 ASN A N 1
ATOM 1424 C CA . ASN A 1 188 ? -43.486 18.571 85.323 1.00 53.12 188 ASN A CA 1
ATOM 1425 C C . ASN A 1 188 ? -42.818 17.193 85.210 1.00 53.12 188 ASN A C 1
ATOM 1427 O O . ASN A 1 188 ? -43.456 16.194 84.902 1.00 53.12 188 ASN A O 1
ATOM 1431 N N . VAL A 1 189 ? -41.512 17.156 85.477 1.00 43.06 189 VAL A N 1
ATOM 1432 C CA . VAL A 1 189 ? -40.919 16.459 86.633 1.00 43.06 189 VAL A CA 1
ATOM 1433 C C . VAL A 1 189 ? -39.441 16.873 86.683 1.00 43.06 189 VAL A C 1
ATOM 1435 O O . VAL A 1 189 ? -38.655 16.597 85.779 1.00 43.06 189 VAL A O 1
ATOM 1438 N N . ILE A 1 190 ? -39.135 17.652 87.719 1.00 46.66 190 ILE A N 1
ATOM 1439 C CA . ILE A 1 190 ? -37.803 17.977 88.242 1.00 46.66 190 ILE A CA 1
ATOM 1440 C C . ILE A 1 190 ? -37.274 16.732 88.977 1.00 46.66 190 ILE A C 1
ATOM 1442 O O . ILE A 1 190 ? -38.097 15.906 89.358 1.00 46.66 190 ILE A O 1
ATOM 1446 N N . GLU A 1 191 ? -35.953 16.678 89.229 1.00 38.91 191 GLU A N 1
ATOM 1447 C CA . GLU A 1 191 ? -35.257 15.915 90.300 1.00 38.91 191 GLU A CA 1
ATOM 1448 C C . GLU A 1 191 ? -34.349 14.779 89.770 1.00 38.91 191 GLU A C 1
ATOM 1450 O O . GLU A 1 191 ? -34.779 13.990 88.943 1.00 38.91 191 GLU A O 1
ATOM 1455 N N . SER A 1 192 ? -33.100 14.541 90.188 1.00 45.09 192 SER A N 1
ATOM 1456 C CA . SER A 1 192 ? -31.987 15.287 90.799 1.00 45.09 192 SER A CA 1
ATOM 1457 C C . SER A 1 192 ? -30.760 14.320 90.828 1.00 45.09 192 SER A C 1
ATOM 1459 O O . SER A 1 192 ? -30.958 13.110 90.762 1.00 45.09 192 SER A O 1
ATOM 1461 N N . ASN A 1 193 ? -29.525 14.843 90.969 1.00 48.91 193 ASN A N 1
ATOM 1462 C CA . ASN A 1 193 ? -28.290 14.184 91.497 1.00 48.91 193 ASN A CA 1
ATOM 1463 C C . ASN A 1 193 ? -27.577 13.147 90.584 1.00 48.91 193 ASN A C 1
ATOM 1465 O O . ASN A 1 193 ? -28.167 12.154 90.188 1.00 48.91 193 ASN A O 1
ATOM 1469 N N . ASN A 1 194 ? -26.337 13.324 90.099 1.00 50.16 194 ASN A N 1
ATOM 1470 C CA . ASN A 1 194 ? -25.012 13.476 90.745 1.00 50.16 194 ASN A CA 1
ATOM 1471 C C . ASN A 1 194 ? -24.557 12.270 91.603 1.00 50.16 194 ASN A C 1
ATOM 1473 O O . ASN A 1 194 ? -25.087 12.108 92.697 1.00 50.16 194 ASN A O 1
ATOM 1477 N N . TRP A 1 195 ? -23.562 11.488 91.144 1.00 35.75 195 TRP A N 1
ATOM 1478 C CA . TRP A 1 195 ? -22.247 11.279 91.799 1.00 35.75 195 TRP A CA 1
ATOM 1479 C C . TRP A 1 195 ? -21.363 10.238 91.083 1.00 35.75 195 TRP A C 1
ATOM 1481 O O . TRP A 1 195 ? -21.839 9.332 90.402 1.00 35.75 195 TRP A O 1
ATOM 1491 N N . ASP A 1 196 ? -20.062 10.440 91.277 1.00 49.50 196 ASP A N 1
ATOM 1492 C CA . ASP A 1 196 ? -18.887 9.760 90.739 1.00 49.50 196 ASP A CA 1
ATOM 1493 C C . ASP A 1 196 ? -18.721 8.260 91.058 1.00 49.50 196 ASP A C 1
ATOM 1495 O O . ASP A 1 196 ? -19.257 7.733 92.031 1.00 49.50 196 ASP A O 1
ATOM 1499 N N . ASN A 1 197 ? -17.783 7.673 90.299 1.00 45.91 197 ASN A N 1
ATOM 1500 C CA . ASN A 1 197 ? -16.684 6.787 90.720 1.00 45.91 197 ASN A CA 1
ATOM 1501 C C . ASN A 1 197 ? -16.624 5.324 90.234 1.00 45.91 197 ASN A C 1
ATOM 1503 O O . ASN A 1 197 ? -17.519 4.511 90.429 1.00 45.91 197 ASN A O 1
ATOM 1507 N N . ALA A 1 198 ? -15.404 5.039 89.760 1.00 43.09 198 ALA A N 1
ATOM 1508 C CA . ALA A 1 198 ? -14.568 3.866 90.015 1.00 43.09 198 ALA A CA 1
ATOM 1509 C C . ALA A 1 198 ? -14.727 2.570 89.187 1.00 43.09 198 ALA A C 1
ATOM 1511 O O . ALA A 1 198 ? -15.696 1.827 89.263 1.00 43.09 198 ALA A O 1
ATOM 1512 N N . GLU A 1 199 ? -13.601 2.289 88.518 1.00 40.56 199 GLU A N 1
ATOM 1513 C CA . GLU A 1 199 ? -12.887 1.006 88.440 1.00 40.56 199 GLU A CA 1
ATOM 1514 C C . GLU A 1 199 ? -13.342 -0.115 87.477 1.00 40.56 199 GLU A C 1
ATOM 1516 O O . GLU A 1 199 ? -14.384 -0.752 87.576 1.00 40.56 199 GLU A O 1
ATOM 1521 N N . GLN A 1 200 ? -12.407 -0.409 86.564 1.00 46.84 200 GLN A N 1
ATOM 1522 C CA . GLN A 1 200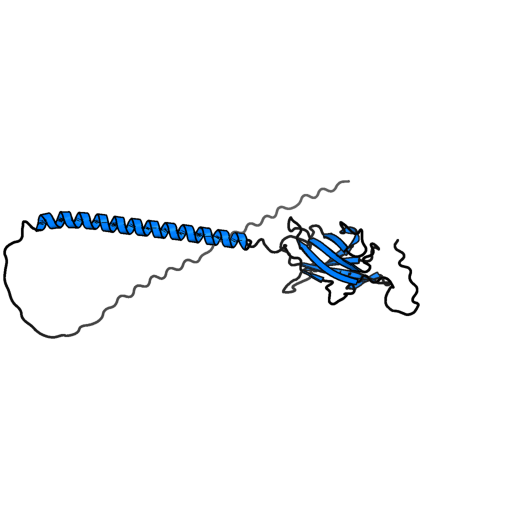 ? -12.154 -1.683 85.873 1.00 46.84 200 GLN A CA 1
ATOM 1523 C C . GLN A 1 200 ? -12.016 -2.871 86.861 1.00 46.84 200 GLN A C 1
ATOM 1525 O O . GLN A 1 200 ? -11.583 -2.614 87.983 1.00 46.84 200 GLN A O 1
ATOM 1530 N N . PRO A 1 201 ? -12.225 -4.169 86.482 1.00 54.03 201 PRO A N 1
ATOM 1531 C CA . PRO A 1 201 ? -11.432 -4.820 85.419 1.00 54.03 201 PRO A CA 1
ATOM 1532 C C . PRO A 1 201 ? -12.022 -6.016 84.620 1.00 54.03 201 PRO A C 1
ATOM 1534 O O . PRO A 1 201 ? -12.911 -6.746 85.037 1.00 54.03 201 PRO A O 1
ATOM 1537 N N . LYS A 1 202 ? -11.381 -6.232 83.456 1.00 49.50 202 LYS A N 1
ATOM 1538 C CA . LYS A 1 202 ? -11.055 -7.479 82.713 1.00 49.50 202 LYS A CA 1
ATOM 1539 C C . LYS A 1 202 ? -11.941 -8.739 82.857 1.00 49.50 202 LYS A C 1
ATOM 1541 O O . LYS A 1 202 ? -11.940 -9.381 83.901 1.00 49.50 202 LYS A O 1
ATOM 1546 N N . LYS A 1 203 ? -12.397 -9.269 81.706 1.00 40.97 203 LYS A N 1
ATOM 1547 C CA . LYS A 1 203 ? -12.327 -10.700 81.283 1.00 40.97 203 LYS A CA 1
ATOM 1548 C C . LYS A 1 203 ? -12.752 -10.812 79.804 1.00 40.97 203 LYS A C 1
ATOM 1550 O O . LYS A 1 203 ? -13.783 -10.275 79.437 1.00 40.97 203 LYS A O 1
ATOM 1555 N N . LYS A 1 204 ? -11.846 -11.212 78.906 1.00 42.25 204 LYS A N 1
ATOM 1556 C CA . LYS A 1 204 ? -11.548 -12.570 78.387 1.00 42.25 204 LYS A CA 1
ATOM 1557 C C . LYS A 1 204 ? -12.371 -12.962 77.147 1.00 42.25 204 LYS A C 1
ATOM 1559 O O . LYS A 1 204 ? -13.583 -12.826 77.111 1.00 42.25 204 LYS A O 1
ATOM 1564 N N . GLU A 1 205 ? -11.601 -13.430 76.167 1.00 43.91 205 GLU A N 1
ATOM 1565 C CA . GLU A 1 205 ? -11.889 -14.018 74.855 1.00 43.91 205 GLU A CA 1
ATOM 1566 C C . GLU A 1 205 ? -13.155 -14.877 74.739 1.00 43.91 205 GLU A C 1
ATOM 1568 O O . GLU A 1 205 ? -13.488 -15.603 75.663 1.00 43.91 205 GLU A O 1
ATOM 1573 N N . HIS A 1 206 ? -13.763 -14.879 73.547 1.00 42.97 206 HIS A N 1
ATOM 1574 C CA . HIS A 1 206 ? -13.967 -16.059 72.684 1.00 42.97 206 HIS A CA 1
ATOM 1575 C C . HIS A 1 206 ? -14.453 -15.549 71.307 1.00 42.97 206 HIS A C 1
ATOM 1577 O O . HIS A 1 206 ? -15.419 -14.808 71.202 1.00 42.97 206 HIS A O 1
ATOM 1583 N N . SER A 1 207 ? -13.660 -15.735 70.250 1.00 46.41 207 SER A N 1
ATOM 1584 C CA . SER A 1 207 ? -13.876 -16.782 69.242 1.00 46.41 207 SER A CA 1
ATOM 1585 C C . SER A 1 207 ? -15.198 -16.666 68.471 1.00 46.41 207 SER A C 1
ATOM 1587 O O . SER A 1 207 ? -16.217 -17.176 68.919 1.00 46.41 207 SER A O 1
ATOM 1589 N N . SER A 1 208 ? -15.139 -16.166 67.232 1.00 52.59 208 SER A N 1
ATOM 1590 C CA . SER A 1 208 ? -15.838 -16.836 66.128 1.00 52.59 208 SER A CA 1
ATOM 1591 C C . SER A 1 208 ? -15.207 -16.497 64.774 1.00 52.59 208 SER A C 1
ATOM 1593 O O . SER A 1 208 ? -15.300 -15.382 64.266 1.00 52.59 208 SER A O 1
ATOM 1595 N N . LYS A 1 209 ? -14.525 -17.499 64.210 1.00 50.12 209 LYS A N 1
ATOM 1596 C CA . LYS A 1 209 ? -14.180 -17.606 62.790 1.00 50.12 209 LYS A CA 1
ATOM 1597 C C . LYS A 1 209 ? -15.454 -17.951 62.024 1.00 50.12 209 LYS A C 1
ATOM 1599 O O . LYS A 1 209 ? -16.040 -18.981 62.326 1.00 50.12 209 LYS A O 1
ATOM 1604 N N . HIS A 1 210 ? -15.767 -17.241 60.944 1.00 44.78 210 HIS A N 1
ATOM 1605 C CA . HIS A 1 210 ? -16.475 -17.860 59.823 1.00 44.78 210 HIS A CA 1
ATOM 1606 C C . HIS A 1 210 ? -15.877 -17.409 58.490 1.00 44.78 210 HIS A C 1
ATOM 1608 O O . HIS A 1 210 ? -15.930 -16.249 58.096 1.00 44.78 210 HIS A O 1
ATOM 1614 N N . HIS A 1 211 ? -15.275 -18.387 57.816 1.00 42.97 211 HIS A N 1
ATOM 1615 C CA . HIS A 1 211 ? -14.909 -18.348 56.412 1.00 42.97 211 HIS A CA 1
ATOM 1616 C C . HIS A 1 211 ? -16.178 -18.320 55.552 1.00 42.97 211 HIS A C 1
ATOM 1618 O O . HIS A 1 211 ? -17.076 -19.130 55.775 1.00 42.97 211 HIS A O 1
ATOM 1624 N N . TYR A 1 212 ? -16.197 -17.508 54.494 1.00 47.25 212 TYR A N 1
ATOM 1625 C CA . TYR A 1 212 ? -16.963 -17.847 53.297 1.00 47.25 212 TYR A CA 1
ATOM 1626 C C . TYR A 1 212 ? -16.032 -17.805 52.089 1.00 47.25 212 TYR A C 1
ATOM 1628 O O . TYR A 1 212 ? -15.629 -16.757 51.592 1.00 47.25 212 TYR A O 1
ATOM 1636 N N . LYS A 1 213 ? -15.627 -19.005 51.679 1.00 53.56 213 LYS A N 1
ATOM 1637 C CA . LYS A 1 213 ? -14.870 -19.303 50.471 1.00 53.56 213 LYS A CA 1
ATOM 1638 C C . LYS A 1 213 ? -15.866 -20.029 49.575 1.00 53.56 213 LYS A C 1
ATOM 1640 O O . LYS A 1 213 ? -16.232 -21.154 49.892 1.00 53.56 213 LYS A O 1
ATOM 1645 N N . HIS A 1 214 ? -16.309 -19.413 48.486 1.00 49.09 214 HIS A N 1
ATOM 1646 C CA . HIS A 1 214 ? -16.972 -20.158 47.421 1.00 49.09 214 HIS A CA 1
ATOM 1647 C C . HIS A 1 214 ? -16.317 -19.801 46.095 1.00 49.09 214 HIS A C 1
ATOM 1649 O O . HIS A 1 214 ? -16.506 -18.725 45.538 1.00 49.09 214 HIS A O 1
ATOM 1655 N N . GLY A 1 215 ? -15.481 -20.726 45.629 1.00 40.62 215 GLY A N 1
ATOM 1656 C CA . GLY A 1 215 ? -15.052 -20.762 44.246 1.00 40.62 215 GLY A CA 1
ATOM 1657 C C . GLY A 1 215 ? -16.189 -21.281 43.373 1.00 40.62 215 GLY A C 1
ATOM 1658 O O . GLY A 1 215 ? -16.945 -22.167 43.774 1.00 40.62 215 GLY A O 1
ATOM 1659 N N . GLN A 1 216 ? -16.272 -20.755 42.158 1.00 47.81 216 GLN A N 1
ATOM 1660 C CA . GLN A 1 216 ? -16.894 -21.442 41.039 1.00 47.81 216 GLN A CA 1
ATOM 1661 C C . GLN A 1 216 ? -15.892 -21.462 39.884 1.00 47.81 216 GLN A C 1
ATOM 1663 O O . GLN A 1 216 ? -15.625 -20.460 39.229 1.00 47.81 216 GLN A O 1
ATOM 1668 N N . LYS A 1 217 ? -15.318 -22.641 39.657 1.00 53.59 217 LYS A N 1
ATOM 1669 C CA . LYS A 1 217 ? -14.824 -23.092 38.357 1.00 53.59 217 LYS A CA 1
ATOM 1670 C C . LYS A 1 217 ? -15.521 -24.418 38.088 1.00 53.59 217 LYS A C 1
ATOM 1672 O O . LYS A 1 217 ? -15.514 -25.254 38.977 1.00 53.59 217 LYS A O 1
ATOM 1677 N N . HIS A 1 218 ? -16.107 -24.576 36.906 1.00 42.41 218 HIS A N 1
ATOM 1678 C CA . HIS A 1 218 ? -16.128 -25.780 36.056 1.00 42.41 218 HIS A CA 1
ATOM 1679 C C . HIS A 1 218 ? -17.046 -25.459 34.857 1.00 42.41 218 HIS A C 1
ATOM 1681 O O . HIS A 1 218 ? -18.203 -25.101 35.019 1.00 42.41 218 HIS A O 1
ATOM 1687 N N . HIS A 1 219 ? -16.455 -25.286 33.673 1.00 44.53 219 HIS A N 1
ATOM 1688 C CA . HIS A 1 219 ? -16.432 -26.261 32.573 1.00 44.53 219 HIS A CA 1
ATOM 1689 C C . HIS A 1 219 ? -17.756 -26.400 31.803 1.00 44.53 219 HIS A C 1
ATOM 1691 O O . HIS A 1 219 ? -18.700 -27.015 32.284 1.00 44.53 219 HIS A O 1
ATOM 1697 N N . LYS A 1 220 ? -17.740 -26.005 30.521 1.00 49.94 220 LYS A N 1
ATOM 1698 C CA . LYS A 1 220 ? -18.355 -26.813 29.458 1.00 49.94 220 LYS A CA 1
ATOM 1699 C C . LYS A 1 220 ? -17.647 -26.607 28.115 1.00 49.94 220 LYS A C 1
ATOM 1701 O O . LYS A 1 220 ? -17.699 -25.546 27.506 1.00 49.94 220 LYS A O 1
ATOM 1706 N N . LYS A 1 221 ? -16.955 -27.673 27.707 1.00 48.84 221 LYS A N 1
ATOM 1707 C CA . LYS A 1 221 ? -16.483 -27.986 26.354 1.00 48.84 221 LYS A CA 1
ATOM 1708 C C . LYS A 1 221 ? -17.679 -28.546 25.570 1.00 48.84 221 LYS A C 1
ATOM 1710 O O . LYS A 1 221 ? -18.332 -29.449 26.074 1.00 48.84 221 LYS A O 1
ATOM 1715 N N . HIS A 1 222 ? -17.893 -28.076 24.349 1.00 44.31 222 HIS A N 1
ATOM 1716 C CA . HIS A 1 222 ? -18.535 -28.792 23.233 1.00 44.31 222 HIS A CA 1
ATOM 1717 C C . HIS A 1 222 ? -17.945 -28.134 21.977 1.00 44.31 222 HIS A C 1
ATOM 1719 O O . HIS A 1 222 ? -18.183 -26.956 21.744 1.00 44.31 222 HIS A O 1
ATOM 1725 N N . LYS A 1 223 ? -16.933 -28.703 21.311 1.00 45.97 223 LYS A N 1
ATOM 1726 C CA . LYS A 1 223 ? -16.989 -29.827 20.359 1.00 45.97 223 LYS A CA 1
ATOM 1727 C C . LYS A 1 223 ? -18.192 -29.719 19.419 1.00 45.97 223 LYS A C 1
ATOM 1729 O O . LYS A 1 223 ? -19.292 -30.141 19.766 1.00 45.97 223 LYS A O 1
ATOM 1734 N N . LYS A 1 224 ? -17.946 -29.179 18.225 1.00 51.00 224 LYS A N 1
ATOM 1735 C CA . LYS A 1 224 ? -18.744 -29.470 17.038 1.00 51.00 224 LYS A CA 1
ATOM 1736 C C . LYS A 1 224 ? -17.789 -29.629 15.863 1.00 51.00 224 LYS A C 1
ATOM 1738 O O . LYS A 1 224 ? -17.421 -28.663 15.205 1.00 51.00 224 LYS A O 1
ATOM 1743 N N . ASP A 1 225 ? -17.366 -30.872 15.685 1.00 44.53 225 ASP A N 1
ATOM 1744 C CA . ASP A 1 225 ? -16.868 -31.364 14.412 1.00 44.53 225 ASP A CA 1
ATOM 1745 C C . ASP A 1 225 ? -18.018 -31.250 13.404 1.00 44.53 225 ASP A C 1
ATOM 1747 O O . ASP A 1 225 ? -19.173 -31.559 13.721 1.00 44.53 225 ASP A O 1
ATOM 1751 N N . LYS A 1 226 ? -17.714 -30.782 12.199 1.00 54.94 226 LYS A N 1
ATOM 1752 C CA . LYS A 1 226 ? -18.571 -30.999 11.038 1.00 54.94 226 LYS A CA 1
ATOM 1753 C C . LYS A 1 226 ? -17.673 -31.381 9.869 1.00 54.94 226 LYS A C 1
ATOM 1755 O O . LYS A 1 226 ? -17.309 -30.554 9.044 1.00 54.94 226 LYS A O 1
ATOM 1760 N N . GLU A 1 227 ? -17.304 -32.658 9.853 1.00 43.91 227 GLU A N 1
ATOM 1761 C CA . GLU A 1 227 ? -17.121 -33.388 8.605 1.00 43.91 227 GLU A CA 1
ATOM 1762 C C . GLU A 1 227 ? -18.465 -33.405 7.867 1.00 43.91 227 GLU A C 1
ATOM 1764 O O . GLU A 1 227 ? -19.478 -33.841 8.413 1.00 43.91 227 GLU A O 1
ATOM 1769 N N . MET A 1 228 ? -18.473 -32.951 6.620 1.00 47.25 228 MET A N 1
ATOM 1770 C CA . MET A 1 228 ? -19.263 -33.594 5.577 1.00 47.25 228 MET A CA 1
ATOM 1771 C C . MET A 1 228 ? -18.360 -33.726 4.363 1.00 47.25 228 MET A C 1
ATOM 1773 O O . MET A 1 228 ? -17.848 -32.739 3.838 1.00 47.25 228 MET A O 1
ATOM 1777 N N . GLY A 1 229 ? -18.125 -34.978 3.990 1.00 41.84 229 GLY A N 1
ATOM 1778 C CA . GLY A 1 229 ? -17.389 -35.340 2.801 1.00 41.84 229 GLY A CA 1
ATOM 1779 C C . GLY A 1 229 ? -18.175 -35.094 1.513 1.00 41.84 229 GLY A C 1
ATOM 1780 O O . GLY A 1 229 ? -19.401 -35.111 1.492 1.00 41.84 229 GLY A O 1
ATOM 1781 N N . ILE A 1 230 ? -17.384 -34.917 0.455 1.00 49.50 230 ILE A N 1
ATOM 1782 C CA . ILE A 1 230 ? -17.462 -35.604 -0.840 1.00 49.50 230 ILE A CA 1
ATOM 1783 C C . ILE A 1 230 ? -18.819 -35.560 -1.565 1.00 49.50 230 ILE A C 1
ATOM 1785 O O . ILE A 1 230 ? -19.700 -36.375 -1.314 1.00 49.50 230 ILE A O 1
ATOM 1789 N N . GLN A 1 231 ? -18.857 -34.791 -2.656 1.00 45.28 231 GLN A N 1
ATOM 1790 C CA . GLN A 1 231 ? -19.207 -35.373 -3.953 1.00 45.28 231 GLN A CA 1
ATOM 1791 C C . GLN A 1 231 ? -18.157 -35.000 -5.002 1.00 45.28 231 GLN A C 1
ATOM 1793 O O . GLN A 1 231 ? -17.939 -33.835 -5.320 1.00 45.28 231 GLN A O 1
ATOM 1798 N N . LYS A 1 232 ? -17.491 -36.042 -5.506 1.00 48.28 232 LYS A N 1
ATOM 1799 C CA . LYS A 1 232 ? -16.882 -36.073 -6.831 1.00 48.28 232 LYS A CA 1
ATOM 1800 C C . LYS A 1 232 ? -18.018 -36.238 -7.837 1.00 48.28 232 LYS A C 1
ATOM 1802 O O . LYS A 1 232 ? -18.730 -37.229 -7.730 1.00 48.28 232 LYS A O 1
ATOM 1807 N N . GLU A 1 233 ? -18.080 -35.391 -8.854 1.00 48.69 233 GLU A N 1
ATOM 1808 C CA . GLU A 1 233 ? -18.509 -35.820 -10.186 1.00 48.69 233 GLU A CA 1
ATOM 1809 C C . GLU A 1 233 ? -17.595 -35.183 -11.234 1.00 48.69 233 GLU A C 1
ATOM 1811 O O . GLU A 1 233 ? -17.561 -33.973 -11.434 1.00 48.69 233 GLU A O 1
ATOM 1816 N N . ASN A 1 234 ? -16.814 -36.053 -11.871 1.00 53.25 234 ASN A N 1
ATOM 1817 C CA . ASN A 1 234 ? -16.206 -35.826 -13.171 1.00 53.25 234 ASN A CA 1
ATOM 1818 C C . ASN A 1 234 ? -17.314 -35.914 -14.220 1.00 53.25 234 ASN A C 1
ATOM 1820 O O . ASN A 1 234 ? -18.039 -36.913 -14.170 1.00 53.25 234 ASN A O 1
ATOM 1824 N N . LYS A 1 235 ? -17.344 -35.018 -15.220 1.00 53.44 235 LYS A N 1
ATOM 1825 C CA . LYS A 1 235 ? -17.581 -35.398 -16.628 1.00 53.44 235 LYS A CA 1
ATOM 1826 C C . LYS A 1 235 ? -17.545 -34.208 -17.612 1.00 53.44 235 LYS A C 1
ATOM 1828 O O . LYS A 1 235 ? -18.348 -33.294 -17.470 1.00 53.44 235 LYS A O 1
ATOM 1833 N N . TRP A 1 236 ? -16.712 -34.394 -18.648 1.00 51.69 236 TRP A N 1
ATOM 1834 C CA . TRP A 1 236 ? -16.526 -33.673 -19.928 1.00 51.69 236 TRP A CA 1
ATOM 1835 C C . TRP A 1 236 ? -15.674 -32.407 -19.913 1.00 51.69 236 TRP A C 1
ATOM 1837 O O . TRP A 1 236 ? -16.116 -31.376 -19.373 1.00 51.69 236 TRP A O 1
#

Radius of gyration: 40.48 Å; chains: 1; bounding box: 81×56×119 Å

pLDDT: mean 73.0, std 20.04, range [35.75, 96.44]